Protein AF-A0A349KK27-F1 (afdb_monomer_lite)

pLDDT: mean 71.07, std 12.23, range [37.41, 91.25]

Sequence (249 aa):
DSAGIPGSINGQSTAAGISMSLSAIIKRHKRTLVNFQQGFLIPFVKMAAHRYMQFDTENYPVADYTFEVTSTLGIIAREYEVTQLVQLLQTMSQESPIYPVMIKSIIENMSLSNRDELNALIDATMKPDPQQQQAAQAQADAAMGFQASQTAALEGQADESQARARKIATETRAIPVELENDRIKSIASITRAEGELDKDTKAKLKIAEVMIKEKKVGIDEARVIDEARVDEAMVFDYNPATGALVRGR

Secondary structure (DSSP, 8-state):
------S--SS---HHHHHHHHHHHHHHHHHHHHHHIIIIIHHHHHHHHHHHHHH-TTTS-SS--------THHHHHHHHHHHHHHHHHHHS-TT-TTHHHHHHHHHHHS--TTHHHHHHHHHHHTSPPHHHHHHHHHHHHHHHHHHHHHHHHHHHHHHHHHHHHHHHHHHHHHHHHHHHHHHHHHHHHHHHHSS---HHHHHHHHHHHHHHHHHHHHHHHHHHHHHHHHHHHS-EEEETTTTEEEE--

Foldseek 3Di:
DPPPDDDPPPDDDPPVNVVVVVVVVLVVVVVVVVCCCVVPVVVPVVVVVVVVLVVCCVVRPPDDDDDDDDDPVLVVSLVVQLVVLVVVLVVDDPPDLCNLVSVLVSLVSDPDPCSVVSVVVSVVVNDDDVVNVVVVVVVVVVVVVVVVVVVVVVVVVVVVVVVVVVVVVLVVVCVVLVVVVVVLVVVVVVVVVPDDDDPVVVVVSVVVVVVSVVVVVVSVVVVVVVVVVVVQVPQWDQDPVPRDTDGHD

Radius of gyration: 46.89 Å; chains: 1; bounding box: 104×42×135 Å

Structure (mmCIF, N/CA/C/O backbone):
data_AF-A0A349KK27-F1
#
_entry.id   AF-A0A349KK27-F1
#
loop_
_atom_site.group_PDB
_atom_site.id
_atom_site.type_symbol
_atom_site.label_atom_id
_atom_site.label_alt_id
_atom_site.label_comp_id
_atom_site.label_asym_id
_atom_site.label_entity_id
_atom_site.label_seq_id
_atom_site.pdbx_PDB_ins_code
_atom_site.Cartn_x
_atom_site.Cartn_y
_atom_site.Cartn_z
_atom_site.occupancy
_atom_site.B_iso_or_equiv
_atom_site.auth_seq_id
_atom_site.auth_comp_id
_atom_site.auth_asym_id
_atom_site.auth_atom_id
_atom_site.pdbx_PDB_model_num
ATOM 1 N N . ASP A 1 1 ? 13.517 19.498 -9.240 1.00 44.41 1 ASP A N 1
ATOM 2 C CA . ASP A 1 1 ? 14.342 19.208 -8.064 1.00 44.41 1 ASP A CA 1
ATOM 3 C C . ASP A 1 1 ? 14.215 20.384 -7.101 1.00 44.41 1 ASP A C 1
ATOM 5 O O . ASP A 1 1 ? 14.171 21.507 -7.584 1.00 44.41 1 ASP A O 1
ATOM 9 N N . SER A 1 2 ? 14.035 20.148 -5.803 1.00 37.41 2 SER A N 1
ATOM 10 C CA . SER A 1 2 ? 13.645 21.142 -4.775 1.00 37.41 2 SER A CA 1
ATOM 11 C C . SER A 1 2 ? 12.157 21.549 -4.703 1.00 37.41 2 SER A C 1
ATOM 13 O O . SER A 1 2 ? 11.782 22.717 -4.674 1.00 37.41 2 SER A O 1
ATOM 15 N N . ALA A 1 3 ? 11.281 20.550 -4.616 1.00 40.09 3 ALA A N 1
ATOM 16 C CA . ALA A 1 3 ? 10.039 20.683 -3.852 1.00 40.09 3 ALA A CA 1
ATOM 17 C C . ALA A 1 3 ? 10.002 19.505 -2.877 1.00 40.09 3 ALA A C 1
ATOM 19 O O . ALA A 1 3 ? 9.332 18.500 -3.111 1.00 40.09 3 ALA A O 1
ATOM 20 N N . GLY A 1 4 ? 10.856 19.602 -1.854 1.00 41.94 4 GLY A N 1
ATOM 21 C CA . GLY A 1 4 ? 10.858 18.689 -0.722 1.00 41.94 4 GLY A CA 1
ATOM 22 C C . GLY A 1 4 ? 9.468 18.658 -0.103 1.00 41.94 4 GLY A C 1
ATOM 23 O O . GLY A 1 4 ? 8.811 19.689 0.024 1.00 41.94 4 GLY A O 1
ATOM 24 N N . ILE A 1 5 ? 9.024 17.446 0.203 1.00 50.62 5 ILE A N 1
ATOM 25 C CA . ILE A 1 5 ? 7.750 17.107 0.829 1.00 50.62 5 ILE A CA 1
ATOM 26 C C . ILE A 1 5 ? 7.455 18.128 1.945 1.00 50.62 5 ILE A C 1
ATOM 28 O O . ILE A 1 5 ? 8.193 18.148 2.933 1.00 50.62 5 ILE A O 1
ATOM 32 N N . PRO A 1 6 ? 6.438 19.005 1.813 1.00 41.88 6 PRO A N 1
ATOM 33 C CA . PRO A 1 6 ? 6.079 19.895 2.905 1.00 41.88 6 PRO A CA 1
ATOM 34 C C . PRO A 1 6 ? 5.625 19.014 4.071 1.00 41.88 6 PRO A C 1
ATOM 36 O O . PRO A 1 6 ? 4.781 18.137 3.900 1.00 41.88 6 PRO A O 1
ATOM 39 N N . GLY A 1 7 ? 6.269 19.194 5.225 1.00 45.06 7 GLY A N 1
ATOM 40 C CA . GLY A 1 7 ? 6.167 18.333 6.398 1.00 45.06 7 GLY A CA 1
ATOM 41 C C . GLY A 1 7 ? 4.739 18.007 6.837 1.00 45.06 7 GLY A C 1
ATOM 42 O O . GLY A 1 7 ? 4.162 18.717 7.652 1.00 45.06 7 GLY A O 1
ATOM 43 N N . SER A 1 8 ? 4.218 16.870 6.374 1.00 39.38 8 SER A N 1
ATOM 44 C CA . SER A 1 8 ? 3.005 16.240 6.914 1.00 39.38 8 SER A CA 1
ATOM 45 C C . SER A 1 8 ? 3.256 14.798 7.373 1.00 39.38 8 SER A C 1
ATOM 47 O O . SER A 1 8 ? 2.338 13.984 7.445 1.00 39.38 8 SER A O 1
ATOM 49 N N . ILE A 1 9 ? 4.501 14.472 7.733 1.00 46.84 9 ILE A N 1
ATOM 50 C CA . ILE A 1 9 ? 4.867 13.193 8.367 1.00 46.84 9 ILE A CA 1
ATOM 51 C C . ILE A 1 9 ? 4.478 13.177 9.860 1.00 46.84 9 ILE A C 1
ATOM 53 O O . ILE A 1 9 ? 5.086 12.478 10.663 1.00 46.84 9 ILE A O 1
ATOM 57 N N . ASN A 1 10 ? 3.492 13.984 10.260 1.00 41.56 10 ASN A N 1
ATOM 58 C CA . ASN A 1 10 ? 3.031 14.073 11.636 1.00 41.56 10 ASN A CA 1
ATOM 59 C C . ASN A 1 10 ? 1.531 13.759 11.683 1.00 41.56 10 ASN A C 1
ATOM 61 O O . ASN A 1 10 ? 0.700 14.610 11.382 1.00 41.56 10 ASN A O 1
ATOM 65 N N . GLY A 1 11 ? 1.227 12.505 12.028 1.00 42.12 11 GLY A N 1
ATOM 66 C CA . GLY A 1 11 ? -0.103 12.039 12.421 1.00 42.12 11 GLY A CA 1
ATOM 67 C C . GLY A 1 11 ? -1.045 11.650 11.275 1.00 42.12 11 GLY A C 1
ATOM 68 O O . GLY A 1 11 ? -1.556 12.495 10.558 1.00 42.12 11 GLY A O 1
ATOM 69 N N . GLN A 1 12 ? -1.368 10.356 11.182 1.00 44.22 12 GLN A N 1
ATOM 70 C CA . GLN A 1 12 ? -2.558 9.815 10.494 1.00 44.22 12 GLN A CA 1
ATOM 71 C C . GLN A 1 12 ? -2.607 9.776 8.952 1.00 44.22 12 GLN A C 1
ATOM 73 O O . GLN A 1 12 ? -3.698 9.707 8.387 1.00 44.22 12 GLN A O 1
ATOM 78 N N . SER A 1 13 ? -1.487 9.709 8.226 1.00 48.34 13 SER A N 1
ATOM 79 C CA . SER A 1 13 ? -1.578 9.330 6.804 1.00 48.34 13 SER A CA 1
ATOM 80 C C . SER A 1 13 ? -1.639 7.804 6.675 1.00 48.34 13 SER A C 1
ATOM 82 O O . SER A 1 13 ? -0.639 7.111 6.848 1.00 48.34 13 SER A O 1
ATOM 84 N N . THR A 1 14 ? -2.838 7.265 6.434 1.00 53.56 14 THR A N 1
ATOM 85 C CA . THR A 1 14 ? -3.082 5.842 6.151 1.00 53.56 14 THR A CA 1
ATOM 86 C C . THR A 1 14 ? -2.117 5.342 5.068 1.00 53.56 14 THR A C 1
ATOM 88 O O . THR A 1 14 ? -1.838 6.071 4.118 1.00 53.56 14 THR A O 1
ATOM 91 N N . ALA A 1 15 ? -1.653 4.090 5.157 1.00 50.62 15 ALA A N 1
ATOM 92 C CA . ALA A 1 15 ? -0.767 3.443 4.173 1.00 50.62 15 ALA A CA 1
ATOM 93 C C . ALA A 1 15 ? -1.160 3.716 2.704 1.00 50.62 15 ALA A C 1
ATOM 95 O O . ALA A 1 15 ? -0.311 3.949 1.842 1.00 50.62 15 ALA A O 1
ATOM 96 N N . ALA A 1 16 ? -2.471 3.747 2.440 1.00 49.53 16 ALA A N 1
ATOM 97 C CA . ALA A 1 16 ? -3.051 4.067 1.142 1.00 49.53 16 ALA A CA 1
ATOM 98 C C . ALA A 1 16 ? -2.728 5.497 0.658 1.00 49.53 16 ALA A C 1
ATOM 100 O O . ALA A 1 16 ? -2.412 5.684 -0.513 1.00 49.53 16 ALA A O 1
ATOM 101 N N . GLY A 1 17 ? -2.736 6.502 1.540 1.00 51.66 17 GLY A N 1
ATOM 102 C CA . GLY A 1 17 ? -2.428 7.898 1.203 1.00 51.66 17 GLY A CA 1
ATOM 103 C C . GLY A 1 17 ? -0.957 8.117 0.836 1.00 51.66 17 GLY A C 1
ATOM 104 O O . GLY A 1 17 ? -0.644 8.830 -0.122 1.00 51.66 17 GLY A O 1
ATOM 105 N N . ILE A 1 18 ? -0.047 7.429 1.529 1.00 55.97 18 ILE A N 1
ATOM 106 C CA . ILE A 1 18 ? 1.387 7.454 1.211 1.00 55.97 18 ILE A CA 1
ATOM 107 C C . ILE A 1 18 ? 1.640 6.756 -0.135 1.00 55.97 18 ILE A C 1
ATOM 109 O O . ILE A 1 18 ? 2.273 7.333 -1.015 1.00 55.97 18 ILE A O 1
ATOM 113 N N . SER A 1 19 ? 1.064 5.572 -0.359 1.00 52.66 19 SER A N 1
ATOM 114 C CA . SER A 1 19 ? 1.198 4.842 -1.631 1.00 52.66 19 SER A CA 1
ATOM 115 C C . SER A 1 19 ? 0.624 5.615 -2.835 1.00 52.66 19 SER A C 1
ATOM 117 O O . SER A 1 19 ? 1.246 5.696 -3.903 1.00 52.66 19 SER A O 1
ATOM 119 N N . MET A 1 20 ? -0.533 6.266 -2.665 1.00 61.25 20 MET A N 1
ATOM 120 C CA . MET A 1 20 ? -1.153 7.083 -3.714 1.00 61.25 20 MET A CA 1
ATOM 121 C C . MET A 1 20 ? -0.336 8.339 -4.041 1.00 61.25 20 MET A C 1
ATOM 123 O O . MET A 1 20 ? -0.167 8.669 -5.219 1.00 61.25 20 MET A O 1
ATOM 127 N N . SER A 1 21 ? 0.199 9.029 -3.027 1.00 58.00 21 SER A N 1
ATOM 128 C CA . SER A 1 21 ? 1.042 10.213 -3.242 1.00 58.00 21 SER A CA 1
ATOM 129 C C . SER A 1 21 ? 2.368 9.859 -3.926 1.00 58.00 21 SER A C 1
ATOM 131 O O . SER A 1 21 ? 2.761 10.536 -4.881 1.00 58.00 21 SER A O 1
ATOM 133 N N . LEU A 1 22 ? 2.996 8.740 -3.550 1.00 59.84 22 LEU A N 1
ATOM 134 C CA . LEU A 1 22 ? 4.203 8.231 -4.204 1.00 59.84 22 LEU A CA 1
ATOM 135 C C . LEU A 1 22 ? 3.940 7.906 -5.684 1.00 59.84 22 LEU A C 1
ATOM 137 O O . LEU A 1 22 ? 4.686 8.329 -6.567 1.00 59.84 22 LEU A O 1
ATOM 141 N N . SER A 1 23 ? 2.813 7.249 -5.975 1.00 58.69 23 SER A N 1
ATOM 142 C CA . SER A 1 23 ? 2.394 6.906 -7.340 1.00 58.69 23 SER A CA 1
ATOM 143 C C . SER A 1 23 ? 2.207 8.139 -8.232 1.00 58.69 23 SER A C 1
ATOM 145 O O . SER A 1 23 ? 2.515 8.109 -9.426 1.00 58.69 23 SER A O 1
ATOM 147 N N . ALA A 1 24 ? 1.703 9.245 -7.679 1.00 68.31 24 ALA A N 1
ATOM 148 C CA . ALA A 1 24 ? 1.553 10.501 -8.411 1.00 68.31 24 ALA A CA 1
ATOM 149 C C . ALA A 1 24 ? 2.913 11.155 -8.722 1.00 68.31 24 ALA A C 1
ATOM 151 O O . ALA A 1 24 ? 3.130 11.637 -9.839 1.00 68.31 24 ALA A O 1
ATOM 152 N N . ILE A 1 25 ? 3.847 11.121 -7.767 1.00 69.00 25 ILE A N 1
ATOM 153 C CA . ILE A 1 25 ? 5.213 11.640 -7.936 1.00 69.00 25 ILE A CA 1
ATOM 154 C C . ILE A 1 25 ? 5.974 10.838 -8.997 1.00 69.00 25 ILE A C 1
ATOM 156 O O . ILE A 1 25 ? 6.617 11.439 -9.865 1.00 69.00 25 ILE A O 1
ATOM 160 N N . ILE A 1 26 ? 5.847 9.509 -8.977 1.00 66.88 26 ILE A N 1
ATOM 161 C CA . ILE A 1 26 ? 6.460 8.599 -9.954 1.00 66.88 26 ILE A CA 1
ATOM 162 C C . ILE A 1 26 ? 5.940 8.897 -11.365 1.00 66.88 26 ILE A C 1
ATOM 164 O O . ILE A 1 26 ? 6.726 9.119 -12.288 1.00 66.88 26 ILE A O 1
ATOM 168 N N . LYS A 1 27 ? 4.616 9.019 -11.544 1.00 75.56 27 LYS A N 1
ATOM 169 C CA . LYS A 1 27 ? 4.022 9.369 -12.850 1.00 75.56 27 LYS A CA 1
ATOM 170 C C . LYS A 1 27 ? 4.536 10.707 -13.378 1.00 75.56 27 LYS A C 1
ATOM 172 O O . LYS A 1 27 ? 4.804 10.833 -14.574 1.00 75.56 27 LYS A O 1
ATOM 177 N N . ARG A 1 28 ? 4.685 11.705 -12.501 1.00 77.44 28 ARG A N 1
ATOM 178 C CA . ARG A 1 28 ? 5.233 13.017 -12.869 1.00 77.44 28 ARG A CA 1
ATOM 179 C C . ARG A 1 28 ? 6.691 12.906 -13.308 1.00 77.44 28 ARG A C 1
ATOM 181 O O . ARG A 1 28 ? 7.032 13.463 -14.347 1.00 77.44 28 ARG A O 1
ATOM 188 N N . HIS A 1 29 ? 7.524 12.177 -12.567 1.00 73.88 29 HIS A N 1
ATOM 189 C CA . HIS A 1 29 ? 8.928 11.968 -12.929 1.00 73.88 29 HIS A CA 1
ATOM 190 C C . HIS A 1 29 ? 9.057 11.247 -14.267 1.00 73.88 29 HIS A C 1
ATOM 192 O O . HIS A 1 29 ? 9.743 11.750 -15.154 1.00 73.88 29 HIS A O 1
ATOM 198 N N . LYS A 1 30 ? 8.312 10.155 -14.464 1.00 74.44 30 LYS A N 1
ATOM 199 C CA . LYS A 1 30 ? 8.284 9.413 -15.729 1.00 74.44 30 LYS A CA 1
ATOM 200 C C . LYS A 1 30 ? 7.889 10.303 -16.907 1.00 74.44 30 LYS A C 1
ATOM 202 O O . LYS A 1 30 ? 8.540 10.268 -17.945 1.00 74.44 30 LYS A O 1
ATOM 207 N N . ARG A 1 31 ? 6.866 11.150 -16.743 1.00 81.56 31 ARG A N 1
ATOM 208 C CA . ARG A 1 31 ? 6.435 12.089 -17.790 1.00 81.56 31 ARG A CA 1
ATOM 209 C C . ARG A 1 31 ? 7.508 13.127 -18.116 1.00 81.56 31 ARG A C 1
ATOM 211 O O . ARG A 1 31 ? 7.782 13.353 -19.288 1.00 81.56 31 ARG A O 1
ATOM 218 N N . THR A 1 32 ? 8.128 13.735 -17.106 1.00 84.00 32 THR A N 1
ATOM 219 C CA . THR A 1 32 ? 9.216 14.703 -17.318 1.00 84.00 32 THR A CA 1
ATOM 220 C C . THR A 1 32 ? 10.396 14.058 -18.043 1.00 84.00 32 THR A C 1
ATOM 222 O O . THR A 1 32 ? 10.947 14.656 -18.963 1.00 84.00 32 THR A O 1
ATOM 225 N N . LEU A 1 33 ? 10.744 12.823 -17.678 1.00 79.12 33 LEU A N 1
ATOM 226 C CA . LEU A 1 33 ? 11.847 12.093 -18.293 1.00 79.12 33 LEU A CA 1
ATOM 227 C C . LEU A 1 33 ? 11.574 11.742 -19.758 1.00 79.12 33 LEU A C 1
ATOM 229 O O . LEU A 1 33 ? 12.425 11.977 -20.611 1.00 79.12 33 LEU A O 1
ATOM 233 N N . VAL A 1 34 ? 10.370 11.252 -20.067 1.00 83.00 34 VAL A N 1
ATOM 234 C CA . VAL A 1 34 ? 9.952 10.982 -21.452 1.00 83.00 34 VAL A CA 1
ATOM 235 C C . VAL A 1 34 ? 9.958 12.266 -22.279 1.00 83.00 34 VAL A C 1
ATOM 237 O O . VAL A 1 34 ? 10.475 12.268 -23.394 1.00 83.00 34 VAL A O 1
ATOM 240 N N . ASN A 1 35 ? 9.459 13.373 -21.722 1.00 84.50 35 ASN A N 1
ATOM 241 C CA . ASN A 1 35 ? 9.464 14.667 -22.403 1.00 84.50 35 ASN A CA 1
ATOM 242 C C . ASN A 1 35 ? 10.889 15.158 -22.685 1.00 84.50 35 ASN A C 1
ATOM 244 O O . ASN A 1 35 ? 11.159 15.664 -23.770 1.00 84.50 35 ASN A O 1
ATOM 248 N N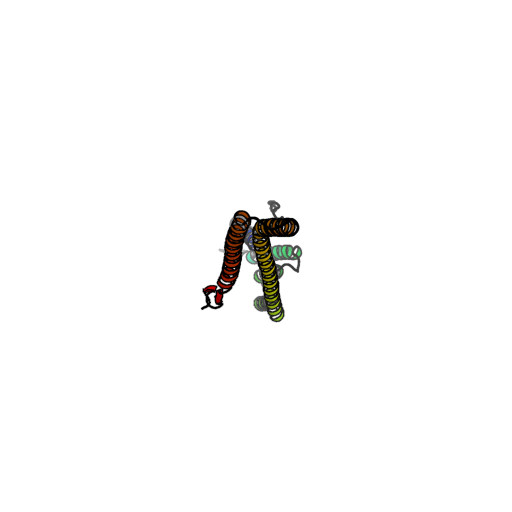 . PHE A 1 36 ? 11.815 14.981 -21.743 1.00 85.00 36 PHE A N 1
ATOM 249 C CA . PHE A 1 36 ? 13.224 15.311 -21.949 1.00 85.00 36 PHE A CA 1
ATOM 250 C C . PHE A 1 36 ? 13.873 14.402 -23.002 1.00 85.00 36 PHE A C 1
ATOM 252 O O . PHE A 1 36 ? 14.600 14.870 -23.876 1.00 85.00 36 PHE A O 1
ATOM 259 N N . GLN A 1 37 ? 13.571 13.106 -22.981 1.00 82.25 37 GLN A N 1
ATOM 260 C CA . GLN A 1 37 ? 14.103 12.156 -23.950 1.00 82.25 37 GLN A CA 1
ATOM 261 C C . GLN A 1 37 ? 13.617 12.460 -25.375 1.00 82.25 37 GLN A C 1
ATOM 263 O O . GLN A 1 37 ? 14.429 12.530 -26.295 1.00 82.25 37 GLN A O 1
ATOM 268 N N . GLN A 1 38 ? 12.309 12.654 -25.560 1.00 84.38 38 GLN A N 1
ATOM 269 C CA . GLN A 1 38 ? 11.713 12.933 -26.869 1.00 84.38 38 GLN A CA 1
ATOM 270 C C . GLN A 1 38 ? 12.035 14.347 -27.361 1.00 84.38 38 GLN A C 1
ATOM 272 O O . GLN A 1 38 ? 12.309 14.532 -28.543 1.00 84.38 38 GLN A O 1
ATOM 277 N N . GLY A 1 39 ? 12.014 15.335 -26.465 1.00 87.50 39 GLY A N 1
ATOM 278 C CA . GLY A 1 39 ? 12.186 16.743 -26.817 1.00 87.50 39 GLY A CA 1
ATOM 279 C C . GLY A 1 39 ? 13.638 17.198 -26.930 1.00 87.50 39 GLY A C 1
ATOM 280 O O . GLY A 1 39 ? 13.918 18.127 -27.681 1.00 87.50 39 GLY A O 1
ATOM 281 N N . PHE A 1 40 ? 14.565 16.561 -26.212 1.00 88.12 40 PHE A N 1
ATOM 282 C CA . PHE A 1 40 ? 15.964 16.990 -26.165 1.00 88.12 40 PHE A CA 1
ATOM 283 C C . PHE A 1 40 ? 16.933 15.871 -26.543 1.00 88.12 40 PHE A C 1
ATOM 285 O O . PHE A 1 40 ? 17.688 16.015 -27.502 1.00 88.12 40 PHE A O 1
ATOM 292 N N . LEU A 1 41 ? 16.901 14.741 -25.832 1.00 86.44 41 LEU A N 1
ATOM 293 C CA . LEU A 1 41 ? 17.977 13.749 -25.906 1.00 86.44 41 LEU A CA 1
ATOM 294 C C . LEU A 1 41 ? 18.039 13.026 -27.265 1.00 86.44 41 LEU A C 1
ATOM 296 O O . LEU A 1 41 ? 19.107 12.938 -27.865 1.00 86.44 41 LEU A O 1
ATOM 300 N N . ILE A 1 42 ? 16.901 12.550 -27.786 1.00 87.94 42 ILE A N 1
ATOM 301 C CA . ILE A 1 42 ? 16.831 11.887 -29.101 1.00 87.94 42 ILE A CA 1
ATOM 302 C C . ILE A 1 42 ? 17.211 12.853 -30.239 1.00 87.94 42 ILE A C 1
ATOM 304 O O . ILE A 1 42 ? 18.075 12.489 -31.042 1.00 87.94 42 ILE A O 1
ATOM 308 N N . PRO A 1 43 ? 16.628 14.069 -30.335 1.00 90.06 43 PRO A N 1
ATOM 309 C CA . PRO A 1 43 ? 17.035 15.047 -31.342 1.00 90.06 43 PRO A CA 1
ATOM 310 C C . PRO A 1 43 ? 18.524 15.395 -31.270 1.00 90.06 43 PRO A C 1
ATOM 312 O O . PRO A 1 43 ? 19.187 15.432 -32.304 1.00 90.06 43 PRO A O 1
ATOM 315 N N . PHE A 1 44 ? 19.062 15.594 -30.062 1.00 91.19 44 PHE A N 1
ATOM 316 C CA . PHE A 1 44 ? 20.470 15.921 -29.849 1.00 91.19 44 PHE A CA 1
ATOM 317 C C . PHE A 1 44 ? 21.402 14.828 -30.384 1.00 91.19 44 PHE A C 1
ATOM 319 O O . PHE A 1 44 ? 22.291 15.117 -31.184 1.00 91.19 44 PHE A O 1
ATOM 326 N N . VAL A 1 45 ? 21.166 13.566 -30.006 1.00 89.44 45 VAL A N 1
ATOM 327 C CA . VAL A 1 45 ? 21.999 12.439 -30.453 1.00 89.44 45 VAL A CA 1
ATOM 328 C C . VAL A 1 45 ? 21.892 12.244 -31.966 1.00 89.44 45 VAL A C 1
ATOM 330 O O . VAL A 1 45 ? 22.912 12.030 -32.616 1.00 89.44 45 VAL A O 1
ATOM 333 N N . LYS A 1 46 ? 20.695 12.382 -32.556 1.00 89.19 46 LYS A N 1
ATOM 334 C CA . LYS A 1 46 ? 20.526 12.316 -34.019 1.00 89.19 46 LYS A CA 1
ATOM 335 C C . LYS A 1 46 ? 21.345 13.389 -34.733 1.00 89.19 46 LYS A C 1
ATOM 337 O O . LYS A 1 46 ? 22.074 13.075 -35.671 1.00 89.19 46 LYS A O 1
ATOM 342 N N . MET A 1 47 ? 21.263 14.643 -34.286 1.00 90.12 47 MET A N 1
ATOM 343 C CA . MET A 1 47 ? 22.038 15.734 -34.887 1.00 90.12 47 MET A CA 1
ATOM 344 C C . MET A 1 47 ? 23.546 15.516 -34.731 1.00 90.12 47 MET A C 1
ATOM 346 O O . MET A 1 47 ? 24.289 15.716 -35.691 1.00 90.12 47 MET A O 1
ATOM 350 N N . ALA A 1 48 ? 23.998 15.075 -33.555 1.00 91.25 48 ALA A N 1
ATOM 351 C CA . ALA A 1 48 ? 25.404 14.775 -33.304 1.00 91.25 48 ALA A CA 1
ATOM 352 C C . ALA A 1 48 ? 25.914 13.630 -34.193 1.00 91.25 48 ALA A C 1
ATOM 354 O O . ALA A 1 48 ? 26.978 13.759 -34.794 1.00 91.25 48 ALA A O 1
ATOM 355 N N . ALA A 1 49 ? 25.135 12.555 -34.344 1.00 88.44 49 ALA A N 1
ATOM 356 C CA . ALA A 1 49 ? 25.477 11.420 -35.197 1.00 88.44 49 ALA A CA 1
ATOM 357 C C . ALA A 1 49 ? 25.587 11.827 -36.674 1.00 88.44 49 ALA A C 1
ATOM 359 O O . ALA A 1 49 ? 26.588 11.522 -37.318 1.00 88.44 49 ALA A O 1
ATOM 360 N N . HIS A 1 50 ? 24.622 12.596 -37.194 1.00 87.31 50 HIS A N 1
ATOM 361 C CA . HIS A 1 50 ? 24.696 13.112 -38.564 1.00 87.31 50 HIS A CA 1
ATOM 362 C C . HIS A 1 50 ? 25.921 14.005 -38.785 1.00 87.31 50 HIS A C 1
ATOM 364 O O . HIS A 1 50 ? 26.542 13.935 -39.841 1.00 87.31 50 HIS A O 1
ATOM 370 N N . ARG A 1 51 ? 26.295 14.833 -37.801 1.00 89.12 51 ARG A N 1
ATOM 371 C CA . ARG A 1 51 ? 27.519 15.640 -37.887 1.00 89.12 51 ARG A CA 1
ATOM 372 C C . ARG A 1 51 ? 28.776 14.785 -37.83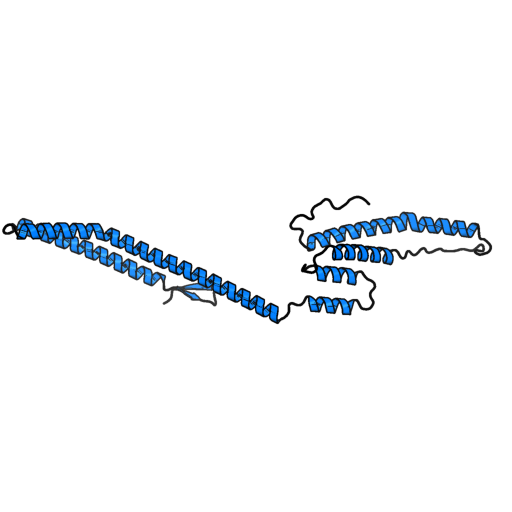1 1.00 89.12 51 ARG A C 1
ATOM 374 O O . ARG A 1 51 ? 29.680 15.031 -38.613 1.00 89.12 51 ARG A O 1
ATOM 381 N N . TYR A 1 52 ? 28.826 13.778 -36.968 1.00 89.81 52 TYR A N 1
ATOM 382 C CA . TYR A 1 52 ? 29.969 12.873 -36.877 1.00 89.81 52 TYR A CA 1
ATOM 383 C C . TYR A 1 52 ? 30.225 12.144 -38.204 1.00 89.81 52 TYR A C 1
ATOM 385 O O . TYR A 1 52 ? 31.335 12.190 -38.723 1.00 89.81 52 TYR A O 1
ATOM 393 N N . MET A 1 53 ? 29.174 11.594 -38.820 1.00 86.19 53 MET A N 1
ATOM 394 C CA . MET A 1 53 ? 29.259 10.917 -40.123 1.00 86.19 53 MET A CA 1
ATOM 395 C C . MET A 1 53 ? 29.714 11.848 -41.258 1.00 86.19 53 MET A C 1
ATOM 397 O O . MET A 1 53 ? 30.360 11.400 -42.196 1.00 86.19 53 MET A O 1
ATOM 401 N N . GLN A 1 54 ? 29.415 13.151 -41.179 1.00 85.81 54 GLN A N 1
ATOM 402 C CA . GLN A 1 54 ? 29.897 14.129 -42.166 1.00 85.81 54 GLN A CA 1
ATOM 403 C C . GLN A 1 54 ? 31.413 14.355 -42.102 1.00 85.81 54 GLN A C 1
ATOM 405 O O . GLN A 1 54 ? 31.998 14.741 -43.110 1.00 85.81 54 GLN A O 1
ATOM 410 N N . PHE A 1 55 ? 32.036 14.160 -40.937 1.00 87.94 55 PHE A N 1
ATOM 411 C CA . PHE A 1 55 ? 33.471 14.388 -40.738 1.00 87.94 55 PHE A CA 1
ATOM 412 C C . PHE A 1 55 ? 34.305 13.099 -40.767 1.00 87.94 55 PHE A C 1
ATOM 414 O O . PHE A 1 55 ? 35.523 13.185 -40.891 1.00 87.94 55 PHE A O 1
ATOM 421 N N . ASP A 1 56 ? 33.668 11.928 -40.691 1.00 87.62 56 ASP A N 1
ATOM 422 C CA . ASP A 1 56 ? 34.308 10.610 -40.758 1.00 87.62 56 ASP A CA 1
ATOM 423 C C . ASP A 1 56 ? 33.838 9.827 -41.992 1.00 87.62 56 ASP A C 1
ATOM 425 O O . ASP A 1 56 ? 33.097 8.845 -41.924 1.00 87.62 56 ASP A O 1
ATOM 429 N N . THR A 1 57 ? 34.260 10.307 -43.159 1.00 82.31 57 THR A N 1
ATOM 430 C CA . THR A 1 57 ? 33.873 9.735 -44.453 1.00 82.31 57 THR A CA 1
ATOM 431 C C . THR A 1 57 ? 34.565 8.407 -44.769 1.00 82.31 57 THR A C 1
ATOM 433 O O . THR A 1 57 ? 34.144 7.725 -45.700 1.00 82.31 57 THR A O 1
ATOM 436 N N . GLU A 1 58 ? 35.626 8.041 -44.036 1.00 86.31 58 GLU A N 1
ATOM 437 C CA . GLU A 1 58 ? 36.288 6.736 -44.191 1.00 86.31 58 GLU A CA 1
ATOM 438 C C . GLU A 1 58 ? 35.428 5.615 -43.607 1.00 86.31 58 GLU A C 1
ATOM 440 O O . GLU A 1 58 ? 35.239 4.587 -44.257 1.00 86.31 58 GLU A O 1
ATOM 445 N N . ASN A 1 59 ? 34.862 5.824 -42.413 1.00 86.44 59 ASN A N 1
ATOM 446 C CA . ASN A 1 59 ? 34.011 4.823 -41.768 1.00 86.44 59 ASN A CA 1
ATOM 447 C C . ASN A 1 59 ? 32.541 4.908 -42.210 1.00 86.44 59 ASN A C 1
ATOM 449 O O . ASN A 1 59 ? 31.827 3.907 -42.145 1.00 86.44 59 ASN A O 1
ATOM 453 N N . TYR A 1 60 ? 32.086 6.076 -42.680 1.00 85.69 60 TYR A N 1
ATOM 454 C CA . TYR A 1 60 ? 30.706 6.306 -43.118 1.00 85.69 60 TYR A CA 1
ATOM 455 C C . TYR A 1 60 ? 30.664 6.841 -44.561 1.00 85.69 60 TYR A C 1
ATOM 457 O O . TYR A 1 60 ? 30.552 8.051 -44.776 1.00 85.69 60 TYR A O 1
ATOM 465 N N . PRO A 1 61 ? 30.739 5.961 -45.578 1.00 85.75 61 PRO A N 1
ATOM 466 C CA . PRO A 1 61 ? 30.652 6.364 -46.981 1.00 85.75 61 PRO A CA 1
ATOM 467 C C . PRO A 1 61 ? 29.277 6.959 -47.311 1.00 85.75 61 PRO A C 1
ATOM 469 O O . PRO A 1 61 ? 28.288 6.632 -46.655 1.00 85.75 61 PRO A O 1
ATOM 472 N N . VAL A 1 62 ? 29.205 7.803 -48.348 1.00 82.06 62 VAL A N 1
ATOM 473 C CA . VAL A 1 62 ? 27.981 8.517 -48.764 1.00 82.06 62 VAL A CA 1
ATOM 474 C C . VAL A 1 62 ? 26.879 7.525 -49.156 1.00 82.06 62 VAL A C 1
ATOM 476 O O . VAL A 1 62 ? 26.875 6.984 -50.260 1.00 82.06 62 VAL A O 1
ATOM 479 N N . ALA A 1 63 ? 25.951 7.295 -48.232 1.00 82.62 63 ALA A N 1
ATOM 480 C CA . ALA A 1 63 ? 24.795 6.420 -48.375 1.00 82.62 63 ALA A CA 1
ATOM 481 C C . ALA A 1 63 ? 23.641 6.920 -47.490 1.00 82.62 63 ALA A C 1
ATOM 483 O O . ALA A 1 63 ? 23.841 7.739 -46.587 1.00 82.62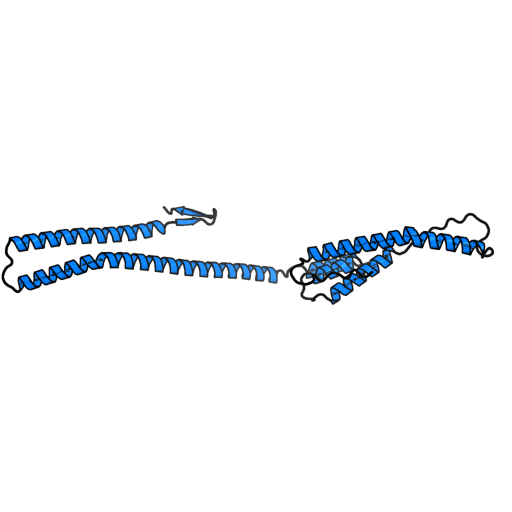 63 ALA A O 1
ATOM 484 N N . ASP A 1 64 ? 22.434 6.413 -47.738 1.00 82.88 64 ASP A N 1
ATOM 485 C CA . ASP A 1 64 ? 21.255 6.737 -46.937 1.00 82.88 64 ASP A CA 1
ATOM 486 C C . ASP A 1 64 ? 21.251 5.927 -45.632 1.00 82.88 64 ASP A C 1
ATOM 488 O O . ASP A 1 64 ? 20.883 4.752 -45.606 1.00 82.88 64 ASP A O 1
ATOM 492 N N . TYR A 1 65 ? 21.649 6.564 -44.527 1.00 80.81 65 TYR A N 1
ATOM 493 C CA . TYR A 1 65 ? 21.582 5.971 -43.189 1.00 80.81 65 TYR A CA 1
ATOM 494 C C . TYR A 1 65 ? 20.336 6.440 -42.433 1.00 80.81 65 TYR A C 1
ATOM 496 O O . TYR A 1 65 ? 20.157 7.630 -42.162 1.00 80.81 65 TYR A O 1
ATOM 504 N N . THR A 1 66 ? 19.505 5.493 -42.000 1.00 79.62 66 THR A N 1
ATOM 505 C CA . THR A 1 66 ? 18.420 5.731 -41.037 1.00 79.62 66 THR A CA 1
ATOM 506 C C . THR A 1 66 ? 18.871 5.382 -39.625 1.00 79.62 66 THR A C 1
ATOM 508 O O . THR A 1 66 ? 19.111 4.220 -39.311 1.00 79.62 66 THR A O 1
ATOM 511 N N . PHE A 1 67 ? 18.965 6.394 -38.761 1.00 73.88 67 PHE A N 1
ATOM 512 C CA . PHE A 1 67 ? 19.408 6.227 -37.379 1.00 73.88 67 PHE A CA 1
ATOM 513 C C . PHE A 1 67 ? 18.227 6.117 -36.407 1.00 73.88 67 PHE A C 1
ATOM 515 O O . PHE A 1 67 ? 17.415 7.045 -36.272 1.00 73.88 67 PHE A O 1
ATOM 522 N N . GLU A 1 68 ? 18.158 4.996 -35.690 1.00 79.50 68 GLU A N 1
ATOM 523 C CA . GLU A 1 68 ? 17.146 4.735 -34.670 1.00 79.50 68 GLU A CA 1
ATOM 524 C C . GLU A 1 68 ? 17.765 4.815 -33.269 1.00 79.50 68 GLU A C 1
ATOM 526 O O . GLU A 1 68 ? 18.608 4.009 -32.881 1.00 79.50 68 GLU A O 1
ATOM 531 N N . VAL A 1 69 ? 17.355 5.825 -32.498 1.00 76.25 69 VAL A N 1
ATOM 532 C CA . VAL A 1 69 ? 17.825 6.018 -31.122 1.00 76.25 69 VAL A CA 1
ATOM 533 C C . VAL A 1 69 ? 16.860 5.328 -30.181 1.00 76.25 69 VAL A C 1
ATOM 535 O O . VAL A 1 69 ? 15.757 5.824 -29.948 1.00 76.25 69 VAL A O 1
ATOM 538 N N . THR A 1 70 ? 17.303 4.225 -29.590 1.00 70.25 70 THR A N 1
ATOM 539 C CA . THR A 1 70 ? 16.581 3.577 -28.496 1.00 70.25 70 THR A CA 1
ATOM 540 C C . THR A 1 70 ? 17.233 3.959 -27.177 1.00 70.25 70 THR A C 1
ATOM 542 O O . THR A 1 70 ? 18.442 3.827 -27.011 1.00 70.25 70 THR A O 1
ATOM 545 N N . SER A 1 71 ? 16.439 4.444 -26.223 1.00 67.06 71 SER A N 1
ATOM 546 C CA . SER A 1 71 ? 16.927 4.687 -24.867 1.00 67.06 71 SER A CA 1
ATOM 547 C C . SER A 1 71 ? 16.574 3.518 -23.958 1.00 67.06 71 SER A C 1
ATOM 549 O O . SER A 1 71 ? 15.418 3.100 -23.898 1.00 67.06 71 SER A O 1
ATOM 551 N N . THR A 1 72 ? 17.545 3.063 -23.169 1.00 63.28 72 THR A N 1
ATOM 552 C CA . THR A 1 72 ? 17.363 2.115 -22.058 1.00 63.28 72 THR A CA 1
ATOM 553 C C . THR A 1 72 ? 16.721 2.765 -20.827 1.00 63.28 72 THR A C 1
ATOM 555 O O . THR A 1 72 ? 16.727 2.194 -19.741 1.00 63.28 72 THR A O 1
ATOM 558 N N . LEU A 1 73 ? 16.119 3.950 -20.972 1.00 58.09 73 LEU A N 1
ATOM 559 C CA . LEU A 1 73 ? 15.496 4.720 -19.896 1.00 58.09 73 LEU A CA 1
ATOM 560 C C . LEU A 1 73 ? 14.412 3.962 -19.122 1.00 58.09 73 LEU A C 1
ATOM 562 O O . LEU A 1 73 ? 14.213 4.231 -17.942 1.00 58.09 73 LEU A O 1
ATOM 566 N N . GLY A 1 74 ? 13.762 2.974 -19.740 1.00 57.84 74 GLY A N 1
ATOM 567 C CA . GLY A 1 74 ? 12.861 2.064 -19.030 1.00 57.84 74 GLY A CA 1
ATOM 568 C C . GLY A 1 74 ? 13.551 1.234 -17.939 1.00 57.84 74 GLY A C 1
ATOM 569 O O . GLY A 1 74 ? 12.904 0.879 -16.962 1.00 57.84 74 GLY A O 1
ATOM 570 N N . ILE A 1 75 ? 14.852 0.963 -18.079 1.00 58.66 75 ILE A N 1
ATOM 571 C CA . ILE A 1 75 ? 15.680 0.229 -17.112 1.00 58.66 75 ILE A CA 1
ATOM 572 C C . ILE A 1 75 ? 16.200 1.186 -16.031 1.00 58.66 75 ILE A C 1
ATOM 574 O O . ILE A 1 75 ? 16.026 0.914 -14.850 1.00 58.66 75 ILE A O 1
ATOM 578 N N . ILE A 1 76 ? 16.725 2.358 -16.406 1.00 61.69 76 ILE A N 1
ATOM 579 C CA . ILE A 1 76 ? 17.254 3.335 -15.431 1.00 61.69 76 ILE A CA 1
ATOM 580 C C . ILE A 1 76 ? 16.138 3.938 -14.562 1.00 61.69 76 ILE A C 1
ATOM 582 O O . ILE A 1 76 ? 16.309 4.110 -13.358 1.00 61.69 76 ILE A O 1
ATOM 586 N N . ALA A 1 77 ? 14.966 4.233 -15.137 1.00 59.75 77 ALA A N 1
ATOM 587 C CA . ALA A 1 77 ? 13.819 4.705 -14.357 1.00 59.75 77 ALA A CA 1
ATOM 588 C C . ALA A 1 77 ? 13.351 3.646 -13.348 1.00 59.75 77 ALA A C 1
ATOM 590 O O . ALA A 1 77 ? 12.990 3.982 -12.224 1.00 59.75 77 ALA A O 1
ATOM 591 N N . ARG A 1 78 ? 13.424 2.370 -13.735 1.00 66.12 78 ARG A N 1
ATOM 592 C CA . ARG A 1 78 ? 13.099 1.227 -12.883 1.00 66.12 78 ARG A CA 1
ATOM 593 C C . ARG A 1 78 ? 14.112 1.054 -11.744 1.00 66.12 78 ARG A C 1
ATOM 595 O O . ARG A 1 78 ? 13.708 0.871 -10.603 1.00 66.12 78 ARG A O 1
ATOM 602 N N . GLU A 1 79 ? 15.410 1.185 -12.016 1.00 69.31 79 GLU A N 1
ATOM 603 C CA . GLU A 1 79 ? 16.468 1.181 -10.988 1.00 69.31 79 GLU A CA 1
ATOM 604 C C . GLU A 1 79 ? 16.341 2.359 -10.014 1.00 69.31 79 GLU A C 1
ATOM 606 O O . GLU A 1 79 ? 16.537 2.202 -8.807 1.00 69.31 79 GLU A O 1
ATOM 611 N N . TYR A 1 80 ? 15.957 3.535 -10.515 1.00 67.25 80 TYR A N 1
ATOM 612 C CA . TYR A 1 80 ? 15.700 4.702 -9.677 1.00 67.25 80 TYR A CA 1
ATOM 613 C C . TYR A 1 80 ? 14.465 4.502 -8.785 1.00 67.25 80 TYR A C 1
ATOM 615 O O . TYR A 1 80 ? 14.518 4.791 -7.592 1.00 67.25 80 TYR A O 1
ATOM 623 N N . GLU A 1 81 ? 13.375 3.943 -9.322 1.00 66.38 81 GLU A N 1
ATOM 624 C CA . GLU A 1 81 ? 12.184 3.567 -8.544 1.00 66.38 81 GLU A CA 1
ATOM 625 C C . GLU A 1 81 ? 12.530 2.560 -7.437 1.00 66.38 81 GLU A C 1
ATOM 627 O O . GLU A 1 81 ? 12.157 2.764 -6.282 1.00 66.38 81 GLU A O 1
ATOM 632 N N . VAL A 1 82 ? 13.316 1.527 -7.756 1.00 77.19 82 VAL A N 1
ATOM 633 C CA . VAL A 1 82 ? 13.814 0.552 -6.774 1.00 77.19 82 VAL A CA 1
ATOM 634 C C . VAL A 1 82 ? 14.666 1.238 -5.703 1.00 77.19 82 VAL A C 1
ATOM 636 O O . VAL A 1 82 ? 14.442 1.013 -4.516 1.00 77.19 82 VAL A O 1
ATOM 639 N N . THR A 1 83 ? 15.579 2.132 -6.088 1.00 76.94 83 THR A N 1
ATOM 640 C CA . THR A 1 83 ? 16.446 2.867 -5.148 1.00 76.94 83 THR A CA 1
ATOM 641 C C . THR A 1 83 ? 15.637 3.723 -4.170 1.00 76.94 83 THR A C 1
ATOM 643 O O . THR A 1 83 ? 15.894 3.699 -2.965 1.00 76.94 83 THR A O 1
ATOM 646 N N . GLN A 1 84 ? 14.618 4.435 -4.659 1.00 69.69 84 GLN A N 1
ATOM 647 C CA . GLN A 1 84 ? 13.725 5.236 -3.816 1.00 69.69 84 GLN A CA 1
ATOM 648 C C . GLN A 1 84 ? 12.910 4.361 -2.853 1.00 69.69 84 GLN A C 1
ATOM 650 O O . GLN A 1 84 ? 12.750 4.713 -1.684 1.00 69.69 84 GLN A O 1
ATOM 655 N N . LEU A 1 85 ? 12.417 3.206 -3.316 1.00 73.06 85 LEU A N 1
ATOM 656 C CA . LEU A 1 85 ? 11.689 2.261 -2.466 1.00 73.06 85 LEU A CA 1
ATOM 657 C C . LEU A 1 85 ? 12.597 1.635 -1.392 1.00 73.06 85 LEU A C 1
ATOM 659 O O . LEU A 1 85 ? 12.153 1.476 -0.256 1.00 73.06 85 LEU A O 1
ATOM 663 N N . VAL A 1 86 ? 13.867 1.342 -1.704 1.00 78.50 86 VAL A N 1
ATOM 664 C CA . VAL A 1 86 ? 14.855 0.848 -0.725 1.00 78.50 86 VAL A CA 1
ATOM 665 C C . VAL A 1 86 ? 15.174 1.901 0.336 1.00 78.50 86 VAL A C 1
ATOM 667 O O . VAL A 1 86 ? 15.227 1.567 1.518 1.00 78.50 86 VAL A O 1
ATOM 670 N N . GLN A 1 87 ? 15.338 3.172 -0.040 1.00 72.75 87 GLN A N 1
ATOM 671 C CA . GLN A 1 87 ? 15.534 4.246 0.944 1.00 72.75 87 GLN A CA 1
ATOM 672 C C . GLN A 1 87 ? 14.330 4.378 1.879 1.00 72.75 87 GLN A C 1
ATOM 674 O O . GLN A 1 87 ? 14.498 4.521 3.089 1.00 72.75 87 GLN A O 1
ATOM 679 N N . LEU A 1 88 ? 13.111 4.268 1.342 1.00 70.44 88 LEU A N 1
ATOM 680 C CA . LEU A 1 88 ? 11.912 4.267 2.172 1.00 70.44 88 LEU A CA 1
ATOM 681 C C . LEU A 1 88 ? 11.918 3.063 3.130 1.00 70.44 88 LEU A C 1
ATOM 683 O O . LEU A 1 88 ? 11.697 3.241 4.324 1.00 70.44 88 LEU A O 1
ATOM 687 N N . LEU A 1 89 ? 12.264 1.867 2.636 1.00 75.06 89 LEU A N 1
ATOM 688 C CA . LEU A 1 89 ? 12.362 0.643 3.439 1.00 75.06 89 LEU A CA 1
ATOM 689 C C . LEU A 1 89 ? 13.358 0.778 4.603 1.00 75.06 89 LEU A C 1
ATOM 691 O O . LEU A 1 89 ? 13.071 0.314 5.702 1.00 75.06 89 LEU A O 1
ATOM 695 N N . GLN A 1 90 ? 14.496 1.446 4.390 1.00 74.44 90 GLN A N 1
ATOM 696 C CA . GLN A 1 90 ? 15.515 1.680 5.425 1.00 74.44 90 GLN A CA 1
ATOM 697 C C . GLN A 1 90 ? 15.048 2.628 6.539 1.00 74.44 90 GLN A C 1
ATOM 699 O O . GLN A 1 90 ? 15.576 2.577 7.647 1.00 74.44 90 GLN A O 1
ATOM 704 N N . THR A 1 91 ? 14.070 3.491 6.257 1.00 74.25 91 THR A N 1
ATOM 705 C CA . THR A 1 91 ? 13.522 4.447 7.237 1.00 74.25 91 THR A CA 1
ATOM 706 C C . THR A 1 91 ? 12.276 3.928 7.956 1.00 74.25 91 THR A C 1
ATOM 708 O O . THR A 1 91 ? 11.827 4.535 8.927 1.00 74.25 91 THR A O 1
ATOM 711 N N . MET A 1 92 ? 11.718 2.800 7.508 1.00 67.81 92 MET A N 1
ATOM 712 C CA . MET A 1 92 ? 10.569 2.156 8.138 1.00 67.81 92 MET A CA 1
ATOM 713 C C . MET A 1 92 ? 10.998 1.184 9.241 1.00 67.81 92 MET A C 1
ATOM 715 O O . MET A 1 92 ? 11.996 0.477 9.119 1.00 67.81 92 MET A O 1
ATOM 719 N N . SER A 1 93 ? 10.198 1.102 10.308 1.00 71.94 93 SER A N 1
ATOM 720 C CA . SER A 1 93 ? 10.361 0.048 11.315 1.00 71.94 93 SER A CA 1
ATOM 721 C C . SER A 1 93 ? 10.032 -1.320 10.711 1.00 71.94 93 SER A C 1
ATOM 723 O O . SER A 1 93 ? 9.002 -1.467 10.045 1.00 71.94 93 SER A O 1
ATOM 725 N N . GLN A 1 94 ? 10.875 -2.319 10.989 1.00 72.69 94 GLN A N 1
ATOM 726 C CA . GLN A 1 94 ? 10.672 -3.707 10.553 1.00 72.69 94 GLN A CA 1
ATOM 727 C C . GLN A 1 94 ? 9.414 -4.344 11.163 1.00 72.69 94 GLN A C 1
ATOM 729 O O . GLN A 1 94 ? 8.864 -5.281 10.596 1.00 72.69 94 GLN A O 1
ATOM 734 N N . GLU A 1 95 ? 8.922 -3.807 12.282 1.00 71.38 95 GLU A N 1
ATOM 735 C CA . GLU A 1 95 ? 7.681 -4.253 12.929 1.00 71.38 95 GLU A CA 1
ATOM 736 C C . GLU A 1 95 ? 6.422 -3.654 12.284 1.00 71.38 95 GLU A C 1
ATOM 738 O O . GLU A 1 95 ? 5.299 -3.975 12.670 1.00 71.38 95 GLU A O 1
ATOM 743 N N . SER A 1 96 ? 6.578 -2.753 11.306 1.00 72.81 96 SER A N 1
ATOM 744 C CA . SER A 1 96 ? 5.430 -2.154 10.637 1.00 72.81 96 SER A CA 1
ATOM 745 C C . SER A 1 96 ? 4.684 -3.208 9.809 1.00 72.81 96 SER A C 1
ATOM 747 O O . SER A 1 96 ? 5.298 -3.853 8.959 1.00 72.81 96 SER A O 1
ATOM 749 N N . PRO A 1 97 ? 3.348 -3.316 9.920 1.00 73.25 97 PRO A N 1
ATOM 750 C CA . PRO A 1 97 ? 2.556 -4.221 9.080 1.00 73.25 97 PRO A CA 1
ATOM 751 C C . PRO A 1 97 ? 2.636 -3.889 7.575 1.00 73.25 97 PRO A C 1
ATOM 753 O O . PRO A 1 97 ? 2.258 -4.702 6.736 1.00 73.25 97 PRO A O 1
ATOM 756 N N . ILE A 1 98 ? 3.147 -2.705 7.212 1.00 75.12 98 ILE A N 1
ATOM 757 C CA . ILE A 1 98 ? 3.396 -2.280 5.822 1.00 75.12 98 ILE A CA 1
ATOM 758 C C . ILE A 1 98 ? 4.749 -2.787 5.299 1.00 75.12 98 ILE A C 1
ATOM 760 O O . ILE A 1 98 ? 4.958 -2.841 4.088 1.00 75.12 98 ILE A O 1
ATOM 764 N N . TYR A 1 99 ? 5.670 -3.175 6.182 1.00 74.50 99 TYR A N 1
ATOM 765 C CA . TYR A 1 99 ? 7.034 -3.560 5.822 1.00 74.50 99 TYR A CA 1
ATOM 766 C C . TYR A 1 99 ? 7.087 -4.666 4.745 1.00 74.50 99 TYR A C 1
ATOM 768 O O . TYR A 1 99 ? 7.759 -4.462 3.730 1.00 74.50 99 TYR A O 1
ATOM 776 N N . PRO A 1 100 ? 6.304 -5.764 4.831 1.00 79.44 100 PRO A N 1
ATOM 777 C CA . PRO A 1 100 ? 6.315 -6.795 3.789 1.00 79.44 100 PRO A CA 1
ATOM 778 C C . PRO A 1 100 ? 5.691 -6.323 2.463 1.00 79.44 100 PRO A C 1
ATOM 780 O O . PRO A 1 100 ? 6.122 -6.739 1.389 1.00 79.44 100 PRO A O 1
ATOM 783 N N . VAL A 1 101 ? 4.731 -5.390 2.512 1.00 78.31 101 VAL A N 1
ATOM 784 C CA . VAL A 1 101 ? 4.111 -4.781 1.318 1.00 78.31 101 VAL A CA 1
ATOM 785 C C . VAL A 1 101 ? 5.116 -3.904 0.560 1.00 78.31 101 VAL A C 1
ATOM 787 O O . VAL A 1 101 ? 5.136 -3.890 -0.673 1.00 78.31 101 VAL A O 1
ATOM 790 N N . MET A 1 102 ? 5.999 -3.205 1.278 1.00 72.56 102 MET A N 1
ATOM 791 C CA . MET A 1 102 ? 7.085 -2.432 0.667 1.00 72.56 102 MET A CA 1
ATOM 792 C C . MET A 1 102 ? 8.142 -3.326 0.021 1.00 72.56 102 MET A C 1
ATOM 794 O O . MET A 1 102 ? 8.577 -3.037 -1.093 1.00 72.56 102 MET A O 1
ATOM 798 N N . ILE A 1 103 ? 8.505 -4.441 0.662 1.00 79.06 103 ILE A N 1
ATOM 799 C CA . ILE A 1 103 ? 9.410 -5.437 0.069 1.00 79.06 103 ILE A CA 1
ATOM 800 C C . ILE A 1 103 ? 8.809 -6.000 -1.227 1.00 79.06 103 ILE A C 1
ATOM 802 O O . ILE A 1 103 ? 9.493 -6.051 -2.249 1.00 79.06 103 ILE A O 1
ATOM 806 N N . LYS A 1 104 ? 7.513 -6.332 -1.226 1.00 78.31 104 LYS A N 1
ATOM 807 C CA . LYS A 1 104 ? 6.791 -6.779 -2.427 1.00 78.31 104 LYS A CA 1
ATOM 808 C C . LYS A 1 104 ? 6.834 -5.732 -3.544 1.00 78.31 104 LYS A C 1
ATOM 810 O O . LYS A 1 104 ? 7.154 -6.053 -4.684 1.00 78.31 104 LYS A O 1
ATOM 815 N N . SER A 1 105 ? 6.618 -4.462 -3.202 1.00 72.12 105 SER A N 1
ATOM 816 C CA . SER A 1 105 ? 6.673 -3.339 -4.152 1.00 72.12 105 SER A CA 1
ATOM 817 C C . SER A 1 105 ? 8.066 -3.155 -4.776 1.00 72.12 105 SER A C 1
ATOM 819 O O . SER A 1 105 ? 8.176 -2.793 -5.947 1.00 72.12 105 SER A O 1
ATOM 821 N N . ILE A 1 106 ? 9.138 -3.426 -4.022 1.00 77.19 106 ILE A N 1
ATOM 822 C CA . ILE A 1 106 ? 10.520 -3.425 -4.528 1.00 77.19 106 ILE A CA 1
ATOM 823 C C . ILE A 1 106 ? 10.728 -4.584 -5.509 1.00 77.19 106 ILE A C 1
ATOM 825 O O . ILE A 1 106 ? 11.195 -4.369 -6.627 1.00 77.19 106 ILE A O 1
ATOM 829 N N . ILE A 1 107 ? 10.331 -5.798 -5.122 1.00 78.25 107 ILE A N 1
ATOM 830 C CA . ILE A 1 107 ? 10.481 -7.020 -5.930 1.00 78.25 107 ILE A CA 1
ATOM 831 C C . ILE A 1 107 ? 9.691 -6.927 -7.239 1.00 78.25 107 ILE A C 1
ATOM 833 O O . ILE A 1 107 ? 10.191 -7.319 -8.293 1.00 78.25 107 ILE A O 1
ATOM 837 N N . GLU A 1 108 ? 8.485 -6.360 -7.208 1.00 74.94 108 GLU A N 1
ATOM 838 C CA . GLU A 1 108 ? 7.662 -6.159 -8.402 1.00 74.94 108 GLU A CA 1
ATOM 839 C C . GLU A 1 108 ? 8.301 -5.196 -9.410 1.00 74.94 108 GLU A C 1
ATOM 841 O O . GLU A 1 108 ? 8.159 -5.381 -10.627 1.00 74.94 108 GLU A O 1
ATOM 846 N N . ASN A 1 109 ? 9.035 -4.200 -8.912 1.00 68.62 109 ASN A N 1
ATOM 847 C CA . ASN A 1 109 ? 9.737 -3.232 -9.741 1.00 68.62 109 ASN A CA 1
ATOM 848 C C . ASN A 1 109 ? 11.142 -3.686 -10.142 1.00 68.62 109 ASN A C 1
ATOM 850 O O . ASN A 1 109 ? 11.662 -3.153 -11.111 1.00 68.62 109 ASN A O 1
ATOM 854 N N . MET A 1 110 ? 11.740 -4.702 -9.523 1.00 72.88 110 MET A N 1
ATOM 855 C CA . MET A 1 110 ? 13.011 -5.264 -9.987 1.00 72.88 110 MET A CA 1
ATOM 856 C C . MET A 1 110 ? 12.830 -6.237 -11.164 1.00 72.88 110 MET A C 1
ATOM 858 O O . MET A 1 110 ? 11.827 -6.940 -11.288 1.00 72.88 110 MET A O 1
ATOM 862 N N . SER A 1 111 ? 13.833 -6.321 -12.041 1.00 66.06 111 SER A N 1
ATOM 863 C CA . SER A 1 111 ? 13.925 -7.354 -13.081 1.00 66.06 111 SER A CA 1
ATOM 864 C C . SER A 1 111 ? 14.523 -8.647 -12.511 1.00 66.06 111 SER A C 1
ATOM 866 O O . SER A 1 111 ? 15.637 -9.028 -12.862 1.00 66.06 111 SER A O 1
ATOM 868 N N . LEU A 1 112 ? 13.805 -9.286 -11.585 1.00 72.75 112 LEU A N 1
ATOM 869 C CA . LEU A 1 112 ? 14.186 -10.573 -10.995 1.00 72.75 112 LEU A CA 1
ATOM 870 C C . LEU A 1 112 ? 13.560 -11.730 -11.775 1.00 72.75 112 LEU A C 1
ATOM 872 O O . LEU A 1 112 ? 12.359 -11.723 -12.041 1.00 72.75 112 LEU A O 1
ATOM 876 N N . SER A 1 113 ? 14.358 -12.749 -12.091 1.00 72.12 113 SER A N 1
ATOM 877 C CA . SER A 1 113 ? 13.881 -13.964 -12.769 1.00 72.12 113 SER A CA 1
ATOM 878 C C . SER A 1 113 ? 13.006 -14.846 -11.867 1.00 72.12 113 SER A C 1
ATOM 880 O O . SER A 1 113 ? 12.178 -15.598 -12.362 1.00 72.12 113 SER A O 1
ATOM 882 N N . ASN A 1 114 ? 13.166 -14.739 -10.546 1.00 76.19 114 ASN A N 1
ATOM 883 C CA . ASN A 1 114 ? 12.488 -15.530 -9.511 1.00 76.19 114 ASN A CA 1
ATOM 884 C C . ASN A 1 114 ? 11.417 -14.726 -8.744 1.00 76.19 114 ASN A C 1
ATOM 886 O O . ASN A 1 114 ? 11.155 -14.972 -7.566 1.00 76.19 114 ASN A O 1
ATOM 890 N N . ARG A 1 115 ? 10.811 -13.729 -9.400 1.00 77.75 115 ARG A N 1
ATOM 891 C CA . ARG A 1 115 ? 9.859 -12.791 -8.782 1.00 77.75 115 ARG A CA 1
ATOM 892 C C . ARG A 1 115 ? 8.671 -13.488 -8.115 1.00 77.75 115 ARG A C 1
ATOM 894 O O . ARG A 1 115 ? 8.268 -13.103 -7.021 1.00 77.75 115 ARG A O 1
ATOM 901 N N . ASP A 1 116 ? 8.130 -14.509 -8.768 1.00 74.12 116 ASP A N 1
ATOM 902 C CA . ASP A 1 116 ? 6.921 -15.195 -8.308 1.00 74.12 116 ASP A CA 1
ATOM 903 C C . ASP A 1 116 ? 7.187 -16.080 -7.084 1.00 74.12 116 ASP A C 1
ATOM 905 O O . ASP A 1 116 ? 6.377 -16.104 -6.159 1.00 74.12 116 ASP A O 1
ATOM 909 N N . GLU A 1 117 ? 8.355 -16.726 -7.014 1.00 76.50 117 GLU A N 1
ATOM 910 C CA . GLU A 1 117 ? 8.783 -17.489 -5.833 1.00 76.50 117 GLU A CA 1
ATOM 911 C C . GLU A 1 117 ? 8.998 -16.577 -4.619 1.00 76.50 117 GLU A C 1
ATOM 913 O O . GLU A 1 117 ? 8.560 -16.891 -3.511 1.00 76.50 117 GLU A O 1
ATOM 918 N N . LEU A 1 118 ? 9.624 -15.414 -4.827 1.00 74.69 118 LEU A N 1
ATOM 919 C CA . LEU A 1 118 ? 9.842 -14.431 -3.766 1.00 74.69 118 LEU A CA 1
ATOM 920 C C . LEU A 1 118 ? 8.529 -13.824 -3.257 1.00 74.69 118 LEU A C 1
ATOM 922 O O . LEU A 1 118 ? 8.353 -13.661 -2.049 1.00 74.69 118 LEU A O 1
ATOM 926 N N . ASN A 1 119 ? 7.585 -13.536 -4.155 1.00 77.44 119 ASN A N 1
ATOM 927 C CA . ASN A 1 119 ? 6.255 -13.067 -3.773 1.00 77.44 119 ASN A CA 1
ATOM 928 C C . ASN A 1 119 ? 5.475 -14.133 -2.995 1.00 77.44 119 ASN A C 1
ATOM 930 O O . ASN A 1 119 ? 4.840 -13.803 -1.996 1.00 77.44 119 ASN A O 1
ATOM 934 N N . ALA A 1 120 ? 5.559 -15.402 -3.403 1.00 78.12 120 ALA A N 1
ATOM 935 C CA . ALA A 1 120 ? 4.910 -16.504 -2.698 1.00 78.12 120 ALA A CA 1
ATOM 936 C C . ALA A 1 120 ? 5.467 -16.696 -1.279 1.00 78.12 120 ALA A C 1
ATOM 938 O O . ALA A 1 120 ? 4.700 -16.965 -0.354 1.00 78.12 120 ALA A O 1
ATOM 939 N N . LEU A 1 121 ? 6.780 -16.517 -1.094 1.00 74.88 121 LEU A N 1
ATOM 940 C CA . LEU A 1 121 ? 7.408 -16.564 0.225 1.00 74.88 121 LEU A CA 1
ATOM 941 C C . LEU A 1 121 ? 6.884 -15.439 1.124 1.00 74.88 121 LEU A C 1
ATOM 943 O O . LEU A 1 121 ? 6.485 -15.713 2.248 1.00 74.88 121 LEU A O 1
ATOM 947 N N . ILE A 1 122 ? 6.814 -14.202 0.617 1.00 77.62 122 ILE A N 1
ATOM 948 C CA . ILE A 1 122 ? 6.277 -13.053 1.368 1.00 77.62 122 ILE A CA 1
ATOM 949 C C . ILE A 1 122 ? 4.799 -13.255 1.707 1.00 77.62 122 ILE A C 1
ATOM 951 O O . ILE A 1 122 ? 4.390 -13.002 2.839 1.00 77.62 122 ILE A O 1
ATOM 955 N N . ASP A 1 123 ? 4.000 -13.744 0.759 1.00 75.19 123 ASP A N 1
ATOM 956 C CA . ASP A 1 123 ? 2.581 -14.018 0.981 1.00 75.19 123 ASP A CA 1
ATOM 957 C C . ASP A 1 123 ? 2.380 -15.149 2.011 1.00 75.19 123 ASP A C 1
ATOM 959 O O . ASP A 1 123 ? 1.407 -15.127 2.764 1.00 75.19 123 ASP A O 1
ATOM 963 N N . ALA A 1 124 ? 3.309 -16.110 2.105 1.00 70.88 124 ALA A N 1
ATOM 964 C CA . ALA A 1 124 ? 3.317 -17.122 3.161 1.00 70.88 124 ALA A CA 1
ATOM 965 C C . ALA A 1 124 ? 3.652 -16.526 4.537 1.00 70.88 124 ALA A C 1
ATOM 967 O O . ALA A 1 124 ? 3.027 -16.914 5.520 1.00 70.88 124 ALA A O 1
ATOM 968 N N . THR A 1 125 ? 4.563 -15.552 4.612 1.00 66.00 125 THR A N 1
ATOM 969 C CA . THR A 1 125 ? 4.882 -14.835 5.860 1.00 66.00 125 THR A CA 1
ATOM 970 C C . THR A 1 125 ? 3.787 -13.855 6.286 1.00 66.00 125 THR A C 1
ATOM 972 O O . THR A 1 125 ? 3.692 -13.521 7.462 1.00 66.00 125 THR A O 1
ATOM 975 N N . MET A 1 126 ? 2.960 -13.376 5.348 1.00 68.06 126 MET A N 1
ATOM 976 C CA . MET A 1 126 ? 1.804 -12.517 5.642 1.00 68.06 126 MET A CA 1
ATOM 977 C C . MET A 1 126 ? 0.545 -13.299 6.041 1.00 68.06 126 MET A C 1
ATOM 979 O O . MET A 1 126 ? -0.429 -12.685 6.484 1.00 68.06 126 MET A O 1
ATOM 983 N N . LYS A 1 127 ? 0.526 -14.632 5.900 1.00 66.50 127 LYS A N 1
ATOM 984 C CA . LYS A 1 127 ? -0.575 -15.441 6.431 1.00 66.50 127 LYS A CA 1
ATOM 985 C C . LYS A 1 127 ? -0.495 -15.443 7.961 1.00 66.50 127 LYS A C 1
ATOM 987 O O . LYS A 1 127 ? 0.549 -15.814 8.494 1.00 66.50 127 LYS A O 1
ATOM 992 N N . PRO A 1 128 ? -1.573 -15.062 8.671 1.00 58.84 128 PRO A N 1
ATOM 993 C CA . PRO A 1 128 ? -1.636 -15.228 10.114 1.00 58.84 128 PRO A CA 1
ATOM 994 C C . PRO A 1 128 ? -1.389 -16.695 10.455 1.00 58.84 128 PRO A C 1
ATOM 996 O O . PRO A 1 128 ? -1.984 -17.580 9.833 1.00 58.84 128 PRO A O 1
ATOM 999 N N . ASP A 1 129 ? -0.518 -16.954 11.427 1.00 68.81 129 ASP A N 1
ATOM 1000 C CA . ASP A 1 129 ? -0.293 -18.310 11.914 1.00 68.81 129 ASP A CA 1
ATOM 1001 C C . ASP A 1 129 ? -1.650 -18.879 12.386 1.00 68.81 129 ASP A C 1
ATOM 1003 O O . ASP A 1 129 ? -2.337 -18.212 13.169 1.00 68.81 129 ASP A O 1
ATOM 1007 N N . PRO A 1 130 ? -2.093 -20.073 11.947 1.00 60.94 130 PRO A N 1
ATOM 1008 C CA . PRO A 1 130 ? -3.414 -20.605 12.301 1.00 60.94 130 PRO A CA 1
ATOM 1009 C C . PRO A 1 130 ? -3.640 -20.685 13.817 1.00 60.94 130 PRO A C 1
ATOM 1011 O O . PRO A 1 130 ? -4.751 -20.471 14.304 1.00 60.94 130 PRO A O 1
ATOM 1014 N N . GLN A 1 131 ? -2.563 -20.924 14.573 1.00 63.66 131 GLN A N 1
ATOM 1015 C CA . GLN A 1 131 ? -2.571 -20.890 16.035 1.00 63.66 131 GLN A CA 1
ATOM 1016 C C . GLN A 1 131 ? -2.725 -19.474 16.600 1.00 63.66 131 GLN A C 1
ATOM 1018 O O . GLN A 1 131 ? -3.430 -19.300 17.590 1.00 63.66 131 GLN A O 1
ATOM 1023 N N . GLN A 1 132 ? -2.127 -18.454 15.977 1.00 59.41 132 GLN A N 1
ATOM 1024 C CA . GLN A 1 132 ? -2.332 -17.059 16.380 1.00 59.41 132 GLN A CA 1
ATOM 1025 C C . GLN A 1 132 ? -3.747 -16.587 16.063 1.00 59.41 132 GLN A C 1
ATOM 1027 O O . GLN A 1 132 ? -4.322 -15.831 16.838 1.00 59.41 132 GLN A O 1
ATOM 1032 N N . GLN A 1 133 ? -4.339 -17.065 14.970 1.00 64.38 133 GLN A N 1
ATOM 1033 C CA . GLN A 1 133 ? -5.707 -16.718 14.611 1.00 64.38 133 GLN A CA 1
ATOM 1034 C C . GLN A 1 133 ? -6.719 -17.349 15.578 1.00 64.38 133 GLN A C 1
ATOM 1036 O O . GLN A 1 133 ? -7.607 -16.653 16.061 1.00 64.38 133 GLN A O 1
ATOM 1041 N N . GLN A 1 134 ? -6.529 -18.618 15.960 1.00 70.19 134 GLN A N 1
ATOM 1042 C CA . GLN A 1 134 ? -7.323 -19.254 17.019 1.00 70.19 134 GLN A CA 1
ATOM 1043 C C . GLN A 1 134 ? -7.097 -18.618 18.394 1.00 70.19 134 GLN A C 1
ATOM 1045 O O . GLN A 1 134 ? -8.059 -18.437 19.134 1.00 70.19 134 GLN A O 1
ATOM 1050 N N . ALA A 1 135 ? -5.863 -18.235 18.735 1.00 71.62 135 ALA A N 1
ATOM 1051 C CA . ALA A 1 135 ? -5.573 -17.557 19.997 1.00 71.62 135 ALA A CA 1
ATOM 1052 C C . ALA A 1 135 ? -6.189 -16.151 20.056 1.00 71.62 135 ALA A C 1
ATOM 1054 O O . ALA A 1 135 ? -6.753 -15.778 21.081 1.00 71.62 135 ALA A O 1
ATOM 1055 N N . ALA A 1 136 ? -6.139 -15.394 18.957 1.00 71.50 136 ALA A N 1
ATOM 1056 C CA . ALA A 1 136 ? -6.766 -14.080 18.853 1.00 71.50 136 ALA A CA 1
ATOM 1057 C C . ALA A 1 136 ? -8.294 -14.179 18.933 1.00 71.50 136 ALA A C 1
ATOM 1059 O O . ALA A 1 136 ? -8.932 -13.358 19.586 1.00 71.50 136 ALA A O 1
ATOM 1060 N N . GLN A 1 137 ? -8.878 -15.209 18.319 1.00 78.06 137 GLN A N 1
ATOM 1061 C CA . GLN A 1 137 ? -10.317 -15.446 18.361 1.00 78.06 137 GLN A CA 1
ATOM 1062 C C . GLN A 1 137 ? -10.769 -15.896 19.757 1.00 78.06 137 GLN A C 1
ATOM 1064 O O . GLN A 1 137 ? -11.707 -15.328 20.302 1.00 78.06 137 GLN A O 1
ATOM 1069 N N . ALA A 1 138 ? -10.020 -16.794 20.402 1.00 76.62 138 ALA A N 1
ATOM 1070 C CA . ALA A 1 138 ? -10.262 -17.190 21.788 1.00 76.62 138 ALA A CA 1
ATOM 1071 C C . ALA A 1 138 ? -10.081 -16.026 22.779 1.00 76.62 138 ALA A C 1
ATOM 1073 O O . ALA A 1 138 ? -10.840 -15.914 23.738 1.00 76.62 138 ALA A O 1
ATOM 1074 N N . GLN A 1 139 ? -9.106 -15.136 22.558 1.00 76.25 139 GLN A N 1
ATOM 1075 C CA . GLN A 1 139 ? -8.945 -13.922 23.365 1.00 76.25 139 GLN A CA 1
ATOM 1076 C C . GLN A 1 139 ? -10.080 -12.924 23.141 1.00 76.25 139 GLN A C 1
ATOM 1078 O O . GLN A 1 139 ? -10.545 -12.326 24.109 1.00 76.25 139 GLN A O 1
ATOM 1083 N N . ALA A 1 140 ? -10.539 -12.753 21.901 1.00 79.19 140 ALA A N 1
ATOM 1084 C CA . ALA A 1 140 ? -11.682 -11.899 21.595 1.00 79.19 140 ALA A CA 1
ATOM 1085 C C . ALA A 1 140 ? -12.962 -12.428 22.259 1.00 79.19 140 ALA A C 1
ATOM 1087 O O . ALA A 1 140 ? -13.681 -11.661 22.900 1.00 79.19 140 ALA A O 1
ATOM 1088 N N . ASP A 1 141 ? -13.198 -13.738 22.192 1.00 79.62 141 ASP A N 1
ATOM 1089 C CA . ASP A 1 141 ? -14.343 -14.387 22.831 1.00 79.62 141 ASP A CA 1
ATOM 1090 C C . ASP A 1 141 ? -14.259 -14.308 24.363 1.00 79.62 141 ASP A C 1
ATOM 1092 O O . ASP A 1 141 ? -15.244 -13.977 25.024 1.00 79.62 141 ASP A O 1
ATOM 1096 N N . ALA A 1 142 ? -13.075 -14.525 24.947 1.00 77.75 142 ALA A N 1
ATOM 1097 C CA . ALA A 1 142 ? -12.859 -14.379 26.386 1.00 77.75 142 ALA A CA 1
ATOM 1098 C C . ALA A 1 142 ? -13.046 -12.927 26.859 1.00 77.75 142 ALA A C 1
ATOM 1100 O O . ALA A 1 142 ? -13.626 -12.696 27.921 1.00 77.75 142 ALA A O 1
ATOM 1101 N N . ALA A 1 143 ? -12.602 -11.942 26.072 1.00 79.81 143 ALA A N 1
ATOM 1102 C CA . ALA A 1 143 ? -12.796 -10.526 26.371 1.00 79.81 143 ALA A CA 1
ATOM 1103 C C . ALA A 1 143 ? -14.278 -10.129 26.297 1.00 79.81 143 ALA A C 1
ATOM 1105 O O . ALA A 1 143 ? -14.770 -9.454 27.202 1.00 79.81 143 ALA A O 1
ATOM 1106 N N . MET A 1 144 ? -15.007 -10.600 25.278 1.00 82.81 144 MET A N 1
ATOM 1107 C CA . MET A 1 144 ? -16.456 -10.403 25.183 1.00 82.81 144 MET A CA 1
ATOM 1108 C C . MET A 1 144 ? -17.190 -11.066 26.351 1.00 82.81 144 MET A C 1
ATOM 1110 O O . MET A 1 144 ? -18.050 -10.435 26.964 1.00 82.81 144 MET A O 1
ATOM 1114 N N . GLY A 1 145 ? -16.822 -12.297 26.718 1.00 82.50 145 GLY A N 1
ATOM 1115 C CA . GLY A 1 145 ? -17.401 -12.995 27.868 1.00 82.50 145 GLY A CA 1
ATOM 1116 C C . GLY A 1 145 ? -17.135 -12.280 29.197 1.00 82.50 145 GLY A C 1
ATOM 1117 O O . GLY A 1 145 ? -18.029 -12.164 30.038 1.00 82.50 145 GLY A O 1
ATOM 1118 N N . PHE A 1 146 ? -15.929 -11.736 29.378 1.00 83.19 146 PHE A N 1
ATOM 1119 C CA . PHE A 1 146 ? -15.577 -10.953 30.563 1.00 83.19 146 PHE A CA 1
ATOM 1120 C C . PHE A 1 146 ? -16.335 -9.622 30.620 1.00 83.19 146 PHE A C 1
ATOM 1122 O O . PHE A 1 146 ? -16.820 -9.230 31.682 1.00 83.19 146 PHE A O 1
ATOM 1129 N N . GLN A 1 147 ? -16.483 -8.944 29.479 1.00 82.62 147 GLN A N 1
ATOM 1130 C CA . GLN A 1 147 ? -17.255 -7.709 29.383 1.00 82.62 147 GLN A CA 1
ATOM 1131 C C . GLN A 1 147 ? -18.740 -7.961 29.671 1.00 82.62 147 GLN A C 1
ATOM 1133 O O . GLN A 1 147 ? -19.320 -7.248 30.485 1.00 82.62 147 GLN A O 1
ATOM 1138 N N . ALA A 1 148 ? -19.325 -9.020 29.102 1.00 82.31 148 ALA A N 1
ATOM 1139 C CA . ALA A 1 148 ? -20.698 -9.432 29.388 1.00 82.31 148 ALA A CA 1
ATOM 1140 C C . ALA A 1 148 ? -20.906 -9.766 30.875 1.00 82.31 148 ALA A C 1
ATOM 1142 O O . ALA A 1 148 ? -21.898 -9.349 31.467 1.00 82.31 148 ALA A O 1
ATOM 1143 N N . SER A 1 149 ? -19.944 -10.447 31.506 1.00 84.19 149 SER A N 1
ATOM 1144 C CA . SER A 1 149 ? -19.999 -10.757 32.941 1.00 84.19 149 SER A CA 1
ATOM 1145 C C . SER A 1 149 ? -19.931 -9.499 33.813 1.00 84.19 149 SER A C 1
ATOM 1147 O O . SER A 1 149 ? -20.663 -9.394 34.795 1.00 84.19 149 SER A O 1
ATOM 1149 N N . GLN A 1 150 ? -19.094 -8.517 33.455 1.00 82.12 150 GLN A N 1
ATOM 1150 C CA . GLN A 1 150 ? -19.071 -7.221 34.140 1.00 82.12 150 GLN A CA 1
ATOM 1151 C C . GLN A 1 150 ? -20.396 -6.474 33.981 1.00 82.12 150 GLN A C 1
ATOM 1153 O O . GLN A 1 150 ? -20.897 -5.916 34.954 1.00 82.12 150 GLN A O 1
ATOM 1158 N N . THR A 1 151 ? -20.978 -6.482 32.781 1.00 81.00 151 THR A N 1
ATOM 1159 C CA . THR A 1 151 ? -22.279 -5.856 32.534 1.00 81.00 151 THR A CA 1
ATOM 1160 C C . THR A 1 151 ? -23.379 -6.521 33.360 1.00 81.00 151 THR A C 1
ATOM 1162 O O . THR A 1 151 ? -24.101 -5.814 34.053 1.00 81.00 151 THR A O 1
ATOM 1165 N N . ALA A 1 152 ? -23.442 -7.854 33.391 1.00 82.50 152 ALA A N 1
ATOM 1166 C CA . ALA A 1 152 ? -24.412 -8.590 34.202 1.00 82.50 152 ALA A CA 1
ATOM 1167 C C . ALA A 1 152 ? -24.235 -8.336 35.711 1.00 82.50 152 ALA A C 1
ATOM 1169 O O . ALA A 1 152 ? -25.214 -8.210 36.443 1.00 82.50 152 ALA A O 1
ATOM 1170 N N . ALA A 1 153 ? -22.994 -8.214 36.194 1.00 83.00 153 ALA A N 1
ATOM 1171 C CA . ALA A 1 153 ? -22.728 -7.868 37.590 1.00 83.00 153 ALA A CA 1
ATOM 1172 C C . ALA A 1 153 ? -23.192 -6.441 37.935 1.00 83.00 153 ALA A C 1
ATOM 1174 O O . ALA A 1 153 ? -23.758 -6.222 39.006 1.00 83.00 153 ALA A O 1
ATOM 1175 N N . LEU A 1 154 ? -22.979 -5.476 37.033 1.00 84.25 154 LEU A N 1
ATOM 1176 C CA . LEU A 1 154 ? -23.465 -4.101 37.192 1.00 84.25 154 LEU A CA 1
ATOM 1177 C C . LEU A 1 154 ? -24.995 -4.028 37.150 1.00 84.25 154 LEU A C 1
ATOM 1179 O O . LEU A 1 154 ? -25.591 -3.278 37.920 1.00 84.25 154 LEU A O 1
ATOM 1183 N N . GLU A 1 155 ? -25.628 -4.826 36.295 1.00 80.62 155 GLU A N 1
ATOM 1184 C CA . GLU A 1 155 ? -27.084 -4.936 36.200 1.00 80.62 155 GLU A CA 1
ATOM 1185 C C . GLU A 1 155 ? -27.676 -5.550 37.476 1.00 80.62 155 GLU A C 1
ATOM 1187 O O . GLU A 1 155 ? -28.565 -4.960 38.083 1.00 80.62 155 GLU A O 1
ATOM 1192 N N . GLY A 1 156 ? -27.074 -6.621 38.004 1.00 83.81 156 GLY A N 1
ATOM 1193 C CA . GLY A 1 156 ? -27.459 -7.180 39.304 1.00 83.81 156 GLY A CA 1
ATOM 1194 C C . GLY A 1 156 ? -27.292 -6.193 40.471 1.00 83.81 156 GLY A C 1
ATOM 1195 O O . GLY A 1 156 ? -28.133 -6.141 41.369 1.00 83.81 156 GLY A O 1
ATOM 1196 N N . GLN A 1 157 ? -26.248 -5.355 40.457 1.00 81.62 157 GLN A N 1
ATOM 1197 C CA . GLN A 1 157 ? -26.089 -4.273 41.442 1.00 81.62 157 GLN A CA 1
ATOM 1198 C C . GLN A 1 157 ? -27.144 -3.169 41.287 1.00 81.62 157 GLN A C 1
ATOM 1200 O O . GLN A 1 157 ? -27.568 -2.573 42.289 1.00 81.62 157 GLN A O 1
ATOM 1205 N N . ALA A 1 158 ? -27.564 -2.878 40.054 1.00 78.56 158 ALA A N 1
ATOM 1206 C CA . ALA A 1 158 ? -28.634 -1.930 39.774 1.00 78.56 158 ALA A CA 1
ATOM 1207 C C . ALA A 1 158 ? -29.982 -2.461 40.284 1.00 78.56 158 ALA A C 1
ATOM 1209 O O . ALA A 1 158 ? -30.681 -1.733 40.993 1.00 78.56 158 ALA A O 1
ATOM 1210 N N . ASP A 1 159 ? -30.288 -3.734 40.037 1.00 80.44 159 ASP A N 1
ATOM 1211 C CA . ASP A 1 159 ? -31.507 -4.399 40.509 1.00 80.44 159 ASP A CA 1
ATOM 1212 C C . ASP A 1 159 ? -31.573 -4.452 42.035 1.00 80.44 159 ASP A C 1
ATOM 1214 O O . ASP A 1 159 ? -32.583 -4.083 42.640 1.00 80.44 159 ASP A O 1
ATOM 1218 N N . GLU A 1 160 ? -30.471 -4.820 42.693 1.00 83.25 160 GLU A N 1
ATOM 1219 C CA . GLU A 1 160 ? -30.393 -4.825 44.153 1.00 83.25 160 GLU A CA 1
ATOM 1220 C C . GLU A 1 160 ? -30.581 -3.409 44.727 1.00 83.25 160 GLU A C 1
ATOM 1222 O O . GLU A 1 160 ? -31.265 -3.205 45.734 1.00 83.25 160 GLU A O 1
ATOM 1227 N N . SER A 1 161 ? -30.017 -2.395 44.066 1.00 83.75 161 SER A N 1
ATOM 1228 C CA . SER A 1 161 ? -30.195 -0.996 44.461 1.00 83.75 161 SER A CA 1
ATOM 1229 C C . SER A 1 161 ? -31.631 -0.520 44.257 1.00 83.75 161 SER A C 1
ATOM 1231 O O . SER A 1 161 ? -32.158 0.205 45.104 1.00 83.75 161 SER A O 1
ATOM 1233 N N . GLN A 1 162 ? -32.302 -0.971 43.198 1.00 82.19 162 GLN A N 1
ATOM 1234 C CA . GLN A 1 162 ? -33.711 -0.682 42.963 1.00 82.19 162 GLN A CA 1
ATOM 1235 C C . GLN A 1 162 ? -34.609 -1.389 43.988 1.00 82.19 162 GLN A C 1
ATOM 1237 O O . GLN A 1 162 ? -35.540 -0.771 44.509 1.00 82.19 162 GLN A O 1
ATOM 1242 N N . ALA A 1 163 ? -34.314 -2.642 44.338 1.00 84.88 163 ALA A N 1
ATOM 1243 C CA . ALA A 1 163 ? -35.015 -3.378 45.387 1.00 84.88 163 ALA A CA 1
ATOM 1244 C C . ALA A 1 163 ? -34.852 -2.693 46.753 1.00 84.88 163 ALA A C 1
ATOM 1246 O O . ALA A 1 163 ? -35.840 -2.470 47.457 1.00 84.88 163 ALA A O 1
ATOM 1247 N N . ARG A 1 164 ? -33.632 -2.253 47.099 1.00 81.69 164 ARG A N 1
ATOM 1248 C CA . ARG A 1 164 ? -33.380 -1.432 48.295 1.00 81.69 164 ARG A CA 1
ATOM 1249 C C . ARG A 1 164 ? -34.167 -0.125 48.269 1.00 81.69 164 ARG A C 1
ATOM 1251 O O . ARG A 1 164 ? -34.782 0.220 49.273 1.00 81.69 164 ARG A O 1
ATOM 1258 N N . ALA A 1 165 ? -34.198 0.581 47.140 1.00 81.50 165 ALA A N 1
ATOM 1259 C CA . ALA A 1 165 ? -34.957 1.823 47.010 1.00 81.50 165 ALA A CA 1
ATOM 1260 C C . ALA A 1 165 ? -36.467 1.603 47.219 1.00 81.50 165 ALA A C 1
ATOM 1262 O O . ALA A 1 165 ? -37.104 2.375 47.936 1.00 81.50 165 ALA A O 1
ATOM 1263 N N . ARG A 1 166 ? -37.039 0.523 46.664 1.00 83.25 166 ARG A N 1
ATOM 1264 C CA . ARG A 1 166 ? -38.448 0.143 46.883 1.00 83.25 166 ARG A CA 1
ATOM 1265 C C . ARG A 1 166 ? -38.726 -0.235 48.337 1.00 83.25 166 ARG A C 1
ATOM 1267 O O . ARG A 1 166 ? -39.727 0.211 48.901 1.00 83.25 166 ARG A O 1
ATOM 1274 N N . LYS A 1 167 ? -37.825 -0.999 48.962 1.00 85.19 167 LYS A N 1
ATOM 1275 C CA . LYS A 1 167 ? -37.909 -1.354 50.384 1.00 85.19 167 LYS A CA 1
ATOM 1276 C C . LYS A 1 167 ? -37.918 -0.102 51.262 1.00 85.19 167 LYS A C 1
ATOM 1278 O O . LYS A 1 167 ? -38.854 0.079 52.032 1.00 85.19 167 LYS A O 1
ATOM 1283 N N . ILE A 1 168 ? -36.956 0.804 51.073 1.00 85.06 168 ILE A N 1
ATOM 1284 C CA . ILE A 1 168 ? -36.876 2.072 51.817 1.00 85.06 168 ILE A CA 1
ATOM 1285 C C . ILE A 1 168 ? -38.133 2.919 51.590 1.00 85.06 168 ILE A C 1
ATOM 1287 O O . ILE A 1 168 ? -38.672 3.483 52.540 1.00 85.06 168 ILE A O 1
ATOM 1291 N N . ALA A 1 169 ? -38.642 2.999 50.357 1.00 80.19 169 ALA A N 1
ATOM 1292 C CA . ALA A 1 169 ? -39.864 3.745 50.062 1.00 80.19 169 ALA A CA 1
ATOM 1293 C C . ALA A 1 169 ? -41.094 3.167 50.786 1.00 80.19 169 ALA A C 1
ATOM 1295 O O . ALA A 1 169 ? -41.936 3.922 51.272 1.00 80.19 169 ALA A O 1
ATOM 1296 N N . THR A 1 170 ? -41.183 1.840 50.889 1.00 80.38 170 THR A N 1
ATOM 1297 C CA . THR A 1 170 ? -42.268 1.140 51.591 1.00 80.38 170 THR A CA 1
ATOM 1298 C C . THR A 1 170 ? -42.155 1.318 53.103 1.00 80.38 170 THR A C 1
ATOM 1300 O O . THR A 1 170 ? -43.126 1.709 53.748 1.00 80.38 170 THR A O 1
ATOM 1303 N N . GLU A 1 171 ? -40.956 1.136 53.661 1.00 80.88 171 GLU A N 1
ATOM 1304 C CA . GLU A 1 171 ? -40.674 1.373 55.081 1.00 80.88 171 GLU A CA 1
ATOM 1305 C C . GLU A 1 171 ? -40.980 2.827 55.464 1.00 80.88 171 GLU A C 1
ATOM 1307 O O . GLU A 1 171 ? -41.680 3.077 56.441 1.00 80.88 171 GLU A O 1
ATOM 1312 N N . THR A 1 172 ? -40.579 3.795 54.634 1.00 82.12 172 THR A N 1
ATOM 1313 C CA . THR A 1 172 ? -40.855 5.223 54.863 1.00 82.12 172 THR A CA 1
ATOM 1314 C C . THR A 1 172 ? -42.358 5.523 54.930 1.00 82.12 172 THR A C 1
ATOM 1316 O O . THR A 1 172 ? -42.784 6.360 55.726 1.00 82.12 172 THR A O 1
ATOM 1319 N N . ARG A 1 173 ? -43.188 4.826 54.140 1.00 78.75 173 ARG A N 1
ATOM 1320 C CA . ARG A 1 173 ? -44.657 4.954 54.191 1.00 78.75 173 ARG A CA 1
ATOM 1321 C C . ARG A 1 173 ? -45.272 4.305 55.436 1.00 78.75 173 ARG A C 1
ATOM 1323 O O . ARG A 1 173 ? -46.332 4.750 55.872 1.00 78.75 173 ARG A O 1
ATOM 1330 N N . ALA A 1 174 ? -44.629 3.289 56.012 1.00 78.56 174 ALA A N 1
ATOM 1331 C CA . ALA A 1 174 ? -45.118 2.576 57.193 1.00 78.56 174 ALA A CA 1
ATOM 1332 C C . ALA A 1 174 ? -44.834 3.317 58.516 1.00 78.56 174 ALA A C 1
ATOM 1334 O O . ALA A 1 174 ? -45.662 3.263 59.427 1.00 78.56 174 ALA A O 1
ATOM 1335 N N . ILE A 1 175 ? -43.731 4.077 58.602 1.00 81.12 175 ILE A N 1
ATOM 1336 C CA . ILE A 1 175 ? -43.321 4.852 59.794 1.00 81.12 175 ILE A CA 1
ATOM 1337 C C . ILE A 1 175 ? -44.458 5.669 60.447 1.00 81.12 175 ILE A C 1
ATOM 1339 O O . ILE A 1 175 ? -44.652 5.537 61.658 1.00 81.12 175 ILE A O 1
ATOM 1343 N N . PRO A 1 176 ? -45.231 6.513 59.729 1.00 78.38 176 PRO A N 1
ATOM 1344 C CA . PRO A 1 176 ? -46.279 7.315 60.366 1.00 78.38 176 PRO A CA 1
ATOM 1345 C C . PRO A 1 176 ? -47.395 6.454 60.974 1.00 78.38 176 PRO A C 1
ATOM 1347 O O . PRO A 1 176 ? -47.902 6.782 62.045 1.00 78.38 176 PRO A O 1
ATOM 1350 N N . VAL A 1 177 ? -47.740 5.330 60.339 1.00 77.75 177 VAL A N 1
ATOM 1351 C CA . VAL A 1 177 ? -48.793 4.420 60.816 1.00 77.75 177 VAL A CA 1
ATOM 1352 C C . VAL A 1 177 ? -48.334 3.629 62.042 1.00 77.75 177 VAL A C 1
ATOM 1354 O O . VAL A 1 177 ? -49.141 3.356 62.934 1.00 77.75 177 VAL A O 1
ATOM 1357 N N . GLU A 1 178 ? -47.051 3.269 62.117 1.00 75.12 178 GLU A N 1
ATOM 1358 C CA . GLU A 1 178 ? -46.469 2.649 63.312 1.00 75.12 178 GLU A CA 1
ATOM 1359 C C . GLU A 1 178 ? -46.395 3.632 64.485 1.00 75.12 178 GLU A C 1
ATOM 1361 O O . GLU A 1 178 ? -46.861 3.307 65.577 1.00 75.12 178 GLU A O 1
ATOM 1366 N N . LEU A 1 179 ? -45.934 4.864 64.248 1.00 80.25 179 LEU A N 1
ATOM 1367 C CA . LEU A 1 179 ? -45.864 5.904 65.278 1.00 80.25 179 LEU A CA 1
ATOM 1368 C C . LEU A 1 179 ? -47.255 6.280 65.823 1.00 80.25 179 LEU A C 1
ATOM 1370 O O . LEU A 1 179 ? -47.417 6.496 67.026 1.00 80.25 179 LEU A O 1
ATOM 1374 N N . GLU A 1 180 ? -48.272 6.346 64.957 1.00 75.56 180 GLU A N 1
ATOM 1375 C CA . GLU A 1 180 ? -49.669 6.531 65.370 1.00 75.56 180 GLU A CA 1
ATOM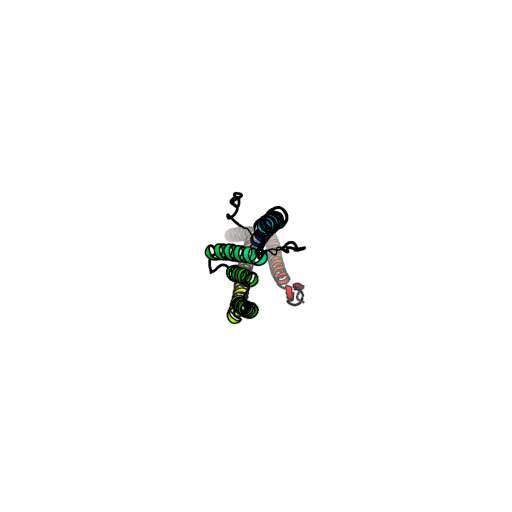 1376 C C . GLU A 1 180 ? -50.181 5.345 66.201 1.00 75.56 180 GLU A C 1
ATOM 1378 O O . GLU A 1 180 ? -50.825 5.553 67.232 1.00 75.56 180 GLU A O 1
ATOM 1383 N N . ASN A 1 181 ? -49.852 4.109 65.808 1.00 73.88 181 ASN A N 1
ATOM 1384 C CA . ASN A 1 181 ? -50.184 2.905 66.576 1.00 73.88 181 ASN A CA 1
ATOM 1385 C C . ASN A 1 181 ? -49.587 2.947 67.986 1.00 73.88 181 ASN A C 1
ATOM 1387 O O . ASN A 1 181 ? -50.289 2.682 68.961 1.00 73.88 181 ASN A O 1
ATOM 1391 N N . ASP A 1 182 ? -48.306 3.287 68.102 1.00 79.50 182 ASP A N 1
ATOM 1392 C CA . ASP A 1 182 ? -47.596 3.312 69.381 1.00 79.50 182 ASP A CA 1
ATOM 1393 C C . ASP A 1 182 ? -48.093 4.443 70.287 1.00 79.50 182 ASP A C 1
ATOM 1395 O O . ASP A 1 182 ? -48.244 4.257 71.500 1.00 79.50 182 ASP A O 1
ATOM 1399 N N . ARG A 1 183 ? -48.465 5.593 69.711 1.00 76.50 183 ARG A N 1
ATOM 1400 C CA . ARG A 1 183 ? -49.181 6.655 70.436 1.00 76.50 183 ARG A CA 1
ATOM 1401 C C . ARG A 1 183 ? -50.535 6.180 70.961 1.00 76.50 183 ARG A C 1
ATOM 1403 O O . ARG A 1 183 ? -50.862 6.428 72.115 1.00 76.50 183 ARG A O 1
ATOM 1410 N N . ILE A 1 184 ? -51.316 5.461 70.160 1.00 75.31 184 ILE A N 1
ATOM 1411 C CA . ILE A 1 184 ? -52.635 4.973 70.591 1.00 75.31 184 ILE A CA 1
ATOM 1412 C C . ILE A 1 184 ? -52.504 3.872 71.641 1.00 75.31 184 ILE A C 1
ATOM 1414 O O . ILE A 1 184 ? -53.240 3.883 72.625 1.00 75.31 184 ILE A O 1
ATOM 1418 N N . LYS A 1 185 ? -51.546 2.953 71.487 1.00 76.81 185 LYS A N 1
ATOM 1419 C CA . LYS A 1 185 ? -51.260 1.913 72.483 1.00 76.81 185 LYS A CA 1
ATOM 1420 C C . LYS A 1 185 ? -50.782 2.505 73.803 1.00 76.81 185 LYS A C 1
ATOM 1422 O O . LYS A 1 185 ? -51.253 2.069 74.851 1.00 76.81 185 LYS A O 1
ATOM 1427 N N . SER A 1 186 ? -49.886 3.493 73.770 1.00 75.44 186 SER A N 1
ATOM 1428 C CA . SER A 1 186 ? -49.414 4.159 74.989 1.00 75.44 186 SER A CA 1
ATOM 1429 C C . SER A 1 186 ? -50.551 4.901 75.692 1.00 75.44 186 SER A C 1
ATOM 1431 O O . SER A 1 186 ? -50.760 4.662 76.880 1.00 75.44 186 SER A O 1
ATOM 1433 N N . ILE A 1 187 ? -51.371 5.672 74.966 1.00 72.94 187 ILE A N 1
ATOM 1434 C CA . ILE A 1 187 ? -52.582 6.304 75.519 1.00 72.94 187 ILE A CA 1
ATOM 1435 C C . ILE A 1 187 ? -53.521 5.243 76.110 1.00 72.94 187 ILE A C 1
ATOM 1437 O O . ILE A 1 187 ? -53.876 5.329 77.279 1.00 72.94 187 ILE A O 1
ATOM 1441 N N . ALA A 1 188 ? -53.851 4.184 75.364 1.00 69.06 188 ALA A N 1
ATOM 1442 C CA . ALA A 1 188 ? -54.725 3.109 75.838 1.00 69.06 188 ALA A CA 1
ATOM 1443 C C . ALA A 1 188 ? -54.175 2.374 77.075 1.00 69.06 188 ALA A C 1
ATOM 1445 O O . ALA A 1 188 ? -54.954 1.884 77.892 1.00 69.06 188 ALA A O 1
ATOM 1446 N N . SER A 1 189 ? -52.850 2.280 77.219 1.00 71.06 189 SER A N 1
ATOM 1447 C CA . SER A 1 189 ? -52.199 1.680 78.388 1.00 71.06 189 SER A CA 1
ATOM 1448 C C . SER A 1 189 ? -52.235 2.594 79.618 1.00 71.06 189 SER A C 1
ATOM 1450 O O . SER A 1 189 ? -52.562 2.119 80.704 1.00 71.06 189 SER A O 1
ATOM 1452 N N . ILE A 1 190 ? -52.004 3.900 79.444 1.00 65.12 190 ILE A N 1
ATOM 1453 C CA . ILE A 1 190 ? -52.069 4.902 80.518 1.00 65.12 190 ILE A CA 1
ATOM 1454 C C . ILE A 1 190 ? -53.514 5.031 81.016 1.00 65.12 190 ILE A C 1
ATOM 1456 O O . ILE A 1 190 ? -53.766 4.928 82.212 1.00 65.12 190 ILE A O 1
ATOM 1460 N N . THR A 1 191 ? -54.489 5.118 80.108 1.00 59.09 191 THR A N 1
ATOM 1461 C CA . THR A 1 191 ? -55.916 5.212 80.469 1.00 59.09 191 THR A CA 1
ATOM 1462 C C . THR A 1 191 ? -56.506 3.892 80.996 1.00 59.09 191 THR A C 1
ATOM 1464 O O . THR A 1 191 ? -57.611 3.875 81.520 1.00 59.09 191 THR A O 1
ATOM 1467 N N . ARG A 1 192 ? -55.805 2.754 80.877 1.00 59.41 192 ARG A N 1
ATOM 1468 C CA . ARG A 1 192 ? -56.163 1.519 81.610 1.00 59.41 192 ARG A CA 1
ATOM 1469 C C . ARG A 1 192 ? -55.618 1.500 83.035 1.00 59.41 192 ARG A C 1
ATOM 1471 O O . ARG A 1 192 ? -56.225 0.853 83.883 1.00 59.41 192 ARG A O 1
ATOM 1478 N N . ALA A 1 193 ? -54.475 2.140 83.274 1.00 59.12 193 ALA A N 1
ATOM 1479 C CA . ALA A 1 193 ? -53.878 2.252 84.601 1.00 59.12 193 ALA A CA 1
ATOM 1480 C C . ALA A 1 193 ? -54.627 3.276 85.475 1.00 59.12 193 ALA A C 1
ATOM 1482 O O . ALA A 1 193 ? -54.725 3.096 86.687 1.00 59.12 193 ALA A O 1
ATOM 1483 N N . GLU A 1 194 ? -55.224 4.297 84.857 1.00 53.09 194 GLU A N 1
ATOM 1484 C CA . GLU A 1 194 ? -56.099 5.278 85.500 1.00 53.09 194 GLU A CA 1
ATOM 1485 C C . GLU A 1 194 ? -57.578 4.945 85.220 1.00 53.09 194 GLU A C 1
ATOM 1487 O O . GLU A 1 194 ? -58.124 5.400 84.228 1.00 53.09 194 GLU A O 1
ATOM 1492 N N . GLY A 1 195 ? -58.201 4.111 86.067 1.00 58.50 195 GLY A N 1
ATOM 1493 C CA . GLY A 1 195 ? -59.662 3.954 86.269 1.00 58.50 195 GLY A CA 1
ATOM 1494 C C . GLY A 1 195 ? -60.614 3.967 85.051 1.00 58.50 195 GLY A C 1
ATOM 1495 O O . GLY A 1 195 ? -60.834 5.001 84.441 1.00 58.50 195 GLY A O 1
ATOM 1496 N N . GLU A 1 196 ? -61.257 2.818 84.785 1.00 56.84 196 GLU A N 1
ATOM 1497 C CA . GLU A 1 196 ? -62.264 2.527 83.736 1.00 56.84 196 GLU A CA 1
ATOM 1498 C C . GLU A 1 196 ? -62.636 3.651 82.739 1.00 56.84 196 GLU A C 1
ATOM 1500 O O . GLU A 1 196 ? -63.422 4.552 83.022 1.00 56.84 196 GLU A O 1
ATOM 1505 N N . LEU A 1 197 ? -62.160 3.486 81.497 1.00 57.34 197 L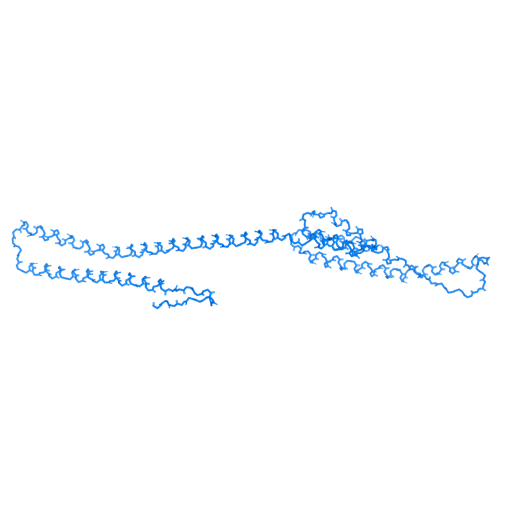EU A N 1
ATOM 1506 C CA . LEU A 1 197 ? -62.586 4.236 80.311 1.00 57.34 197 LEU A CA 1
ATOM 1507 C C . LEU A 1 197 ? -64.116 4.307 80.172 1.00 57.34 197 LEU A C 1
ATOM 1509 O O . LEU A 1 197 ? -64.781 3.276 80.020 1.00 57.34 197 LEU A O 1
ATOM 1513 N N . ASP A 1 198 ? -64.634 5.533 80.087 1.00 62.75 198 ASP A N 1
ATOM 1514 C CA . ASP A 1 198 ? -66.020 5.819 79.717 1.00 62.75 198 ASP A CA 1
ATOM 1515 C C . ASP A 1 198 ? -66.401 5.163 78.368 1.00 62.75 198 ASP A C 1
ATOM 1517 O O . ASP A 1 198 ? -65.567 4.998 77.464 1.00 62.75 198 ASP A O 1
ATOM 1521 N N . LYS A 1 199 ? -67.671 4.754 78.224 1.00 66.75 199 LYS A N 1
ATOM 1522 C CA . LYS A 1 199 ? -68.160 3.953 77.080 1.00 66.75 199 LYS A CA 1
ATOM 1523 C C . LYS A 1 199 ? -67.912 4.642 75.735 1.00 66.75 199 LYS A C 1
ATOM 1525 O O . LYS A 1 199 ? -67.543 3.967 74.770 1.00 66.75 199 LYS A O 1
ATOM 1530 N N . ASP A 1 200 ? -68.043 5.964 75.690 1.00 63.00 200 ASP A N 1
ATOM 1531 C CA . ASP A 1 200 ? -67.828 6.767 74.484 1.00 63.00 200 ASP A CA 1
ATOM 1532 C C . ASP A 1 200 ? -66.358 6.789 74.048 1.00 63.00 200 ASP A C 1
ATOM 1534 O O . ASP A 1 200 ? -66.046 6.684 72.858 1.00 63.00 200 ASP A O 1
ATOM 1538 N N . THR A 1 201 ? -65.428 6.852 75.001 1.00 62.97 201 THR A N 1
ATOM 1539 C CA . THR A 1 201 ? -63.984 6.829 74.722 1.00 62.97 201 THR A CA 1
ATOM 1540 C C . THR A 1 201 ? -63.546 5.450 74.235 1.00 62.97 201 THR A C 1
ATOM 1542 O O . THR A 1 201 ? -62.740 5.338 73.310 1.00 62.97 201 THR A O 1
ATOM 1545 N N . LYS A 1 202 ? -64.149 4.387 74.780 1.00 66.06 202 LYS A N 1
ATOM 1546 C CA . LYS A 1 202 ? -63.931 2.998 74.349 1.00 66.06 202 LYS A CA 1
ATOM 1547 C C . LYS A 1 202 ? -64.410 2.758 72.913 1.00 66.06 202 LYS A C 1
ATOM 1549 O O . LYS A 1 202 ? -63.732 2.073 72.148 1.00 66.06 202 LYS A O 1
ATOM 1554 N N . ALA A 1 203 ? -65.545 3.346 72.530 1.00 70.75 203 ALA A N 1
ATOM 1555 C CA . ALA A 1 203 ? -66.058 3.279 71.163 1.00 70.75 203 ALA A CA 1
ATOM 1556 C C . ALA A 1 203 ? -65.151 4.029 70.172 1.00 70.75 203 ALA A C 1
ATOM 1558 O O . ALA A 1 203 ? -64.809 3.482 69.125 1.00 70.75 203 ALA A O 1
ATOM 1559 N N . LYS A 1 204 ? -64.687 5.236 70.525 1.00 72.88 204 LYS A N 1
ATOM 1560 C CA . LYS A 1 204 ? -63.770 6.034 69.689 1.00 72.88 204 LYS A CA 1
ATOM 1561 C C . LYS A 1 204 ? -62.413 5.356 69.485 1.00 72.88 204 LYS A C 1
ATOM 1563 O O . LYS A 1 204 ? -61.919 5.328 68.362 1.00 72.88 204 LYS A O 1
ATOM 1568 N N . LEU A 1 205 ? -61.849 4.751 70.534 1.00 73.69 205 LEU A N 1
ATOM 1569 C CA . LEU A 1 205 ? -60.623 3.947 70.442 1.00 73.69 205 LEU A CA 1
ATOM 1570 C C . LEU A 1 205 ? -60.798 2.756 69.500 1.00 73.69 205 LEU A C 1
ATOM 1572 O O . LEU A 1 205 ? -59.944 2.518 68.654 1.00 73.69 205 LEU A O 1
ATOM 1576 N N . LYS A 1 206 ? -61.933 2.057 69.591 1.00 74.38 206 LYS A N 1
ATOM 1577 C CA . LYS A 1 206 ? -62.229 0.910 68.728 1.00 74.38 206 LYS A CA 1
ATOM 1578 C C . LYS A 1 206 ? -62.401 1.315 67.261 1.00 74.38 206 LYS A C 1
ATOM 1580 O O . LYS A 1 206 ? -61.944 0.599 66.379 1.00 74.38 206 LYS A O 1
ATOM 1585 N N . ILE A 1 207 ? -63.011 2.469 66.990 1.00 75.25 207 ILE A N 1
ATOM 1586 C CA . ILE A 1 207 ? -63.137 3.016 65.628 1.00 75.25 207 ILE A CA 1
ATOM 1587 C C . ILE A 1 207 ? -61.763 3.419 65.074 1.00 75.25 207 ILE A C 1
ATOM 1589 O O . ILE A 1 207 ? -61.447 3.088 63.933 1.00 75.25 207 ILE A O 1
ATOM 1593 N N . ALA A 1 208 ? -60.924 4.082 65.875 1.00 73.81 208 ALA A N 1
ATOM 1594 C CA . ALA A 1 208 ? -59.561 4.436 65.475 1.00 73.81 208 ALA A CA 1
ATOM 1595 C C . ALA A 1 208 ? -58.700 3.188 65.208 1.00 73.81 208 ALA A C 1
ATOM 1597 O O . ALA A 1 208 ? -57.969 3.138 64.223 1.00 73.81 208 ALA A O 1
ATOM 1598 N N . GLU A 1 209 ? -58.838 2.155 66.041 1.00 74.25 209 GLU A N 1
ATOM 1599 C CA . GLU A 1 209 ? -58.153 0.871 65.883 1.00 74.25 209 GLU A CA 1
ATOM 1600 C C . GLU A 1 209 ? -58.582 0.151 64.594 1.00 74.25 209 GLU A C 1
ATOM 1602 O O . GLU A 1 209 ? -57.731 -0.359 63.867 1.00 74.25 209 GLU A O 1
ATOM 1607 N N . VAL A 1 210 ? -59.877 0.171 64.254 1.00 77.94 210 VAL A N 1
ATOM 1608 C CA . VAL A 1 210 ? -60.393 -0.386 62.990 1.00 77.94 210 VAL A CA 1
ATOM 1609 C C . VAL A 1 210 ? -59.880 0.399 61.782 1.00 77.94 210 VAL A C 1
ATOM 1611 O O . VAL A 1 210 ? -59.350 -0.218 60.862 1.00 77.94 210 VAL A O 1
ATOM 1614 N N . MET A 1 211 ? -59.934 1.735 61.801 1.00 75.69 211 MET A N 1
ATOM 1615 C CA . MET A 1 211 ? -59.425 2.555 60.689 1.00 75.69 211 MET A CA 1
ATOM 1616 C C . MET A 1 211 ? -57.919 2.377 60.462 1.00 75.69 211 MET A C 1
ATOM 1618 O O . MET A 1 211 ? -57.444 2.383 59.327 1.00 75.69 211 MET A O 1
ATOM 1622 N N . ILE A 1 212 ? -57.143 2.191 61.529 1.00 74.94 212 ILE A N 1
ATOM 1623 C CA . ILE A 1 212 ? -55.710 1.896 61.418 1.00 74.94 212 ILE A CA 1
ATOM 1624 C C 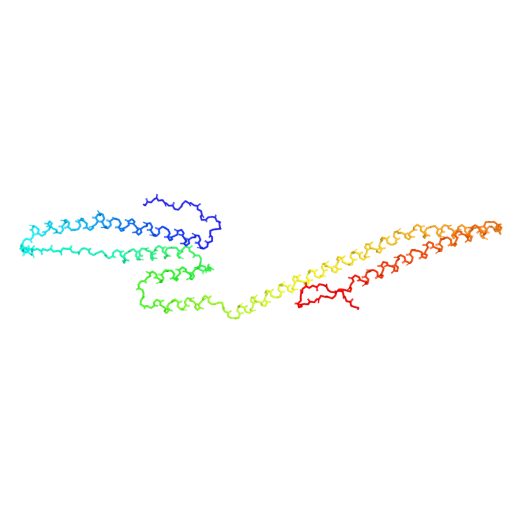. ILE A 1 212 ? -55.478 0.491 60.873 1.00 74.94 212 ILE A C 1
ATOM 1626 O O . ILE A 1 212 ? -54.548 0.282 60.095 1.00 74.94 212 ILE A O 1
ATOM 1630 N N . LYS A 1 213 ? -56.321 -0.472 61.252 1.00 78.56 213 LYS A N 1
ATOM 1631 C CA . LYS A 1 213 ? -56.261 -1.830 60.715 1.00 78.56 213 LYS A CA 1
ATOM 1632 C C . LYS A 1 213 ? -56.558 -1.844 59.216 1.00 78.56 213 LYS A C 1
ATOM 1634 O O . LYS A 1 213 ? -55.821 -2.486 58.481 1.00 78.56 213 LYS A O 1
ATOM 1639 N N . GLU A 1 214 ? -57.548 -1.081 58.759 1.00 73.81 214 GLU A N 1
ATOM 1640 C CA . GLU A 1 214 ? -57.843 -0.897 57.330 1.00 73.81 214 GLU A CA 1
ATOM 1641 C C . GLU A 1 214 ? -56.673 -0.244 56.581 1.00 73.81 214 GLU A C 1
ATOM 1643 O O . GLU A 1 214 ? -56.258 -0.740 55.536 1.00 73.81 214 GLU A O 1
ATOM 1648 N N . LYS A 1 215 ? -56.061 0.811 57.141 1.00 73.88 215 LYS A N 1
ATOM 1649 C CA . LYS A 1 215 ? -54.863 1.428 56.544 1.00 73.88 215 LYS A CA 1
ATOM 1650 C C . LYS A 1 215 ? -53.664 0.476 56.494 1.00 73.88 215 LYS A C 1
ATOM 1652 O O . LYS A 1 215 ? -52.931 0.497 55.510 1.00 73.88 215 LYS A O 1
ATOM 1657 N N . LYS A 1 216 ? -53.456 -0.354 57.524 1.00 72.75 216 LYS A N 1
ATOM 1658 C CA . LYS A 1 216 ? -52.403 -1.386 57.532 1.00 72.75 216 LYS A CA 1
ATOM 1659 C C . LYS A 1 216 ? -52.633 -2.432 56.450 1.00 72.75 216 LYS A C 1
ATOM 1661 O O . LYS A 1 216 ? -51.706 -2.713 55.704 1.00 72.75 216 LYS A O 1
ATOM 1666 N N . VAL A 1 217 ? -53.862 -2.931 56.321 1.00 74.50 217 VAL A N 1
ATOM 1667 C CA . VAL A 1 217 ? -54.225 -3.877 55.257 1.00 74.50 217 VAL A CA 1
ATOM 1668 C C . VAL A 1 217 ? -53.967 -3.260 53.880 1.00 74.50 217 VAL A C 1
ATOM 1670 O O . VAL A 1 217 ? -53.347 -3.910 53.053 1.00 74.50 217 VAL A O 1
ATOM 1673 N N . GLY A 1 218 ? -54.309 -1.986 53.660 1.00 73.19 218 GLY A N 1
ATOM 1674 C CA . GLY A 1 218 ? -54.004 -1.305 52.395 1.00 73.19 218 GLY A CA 1
ATOM 1675 C C . GLY A 1 218 ? -52.502 -1.140 52.104 1.00 73.19 218 GLY A C 1
ATOM 1676 O O . GLY A 1 218 ? -52.093 -1.181 50.945 1.00 73.19 218 GLY A O 1
ATOM 1677 N N . ILE A 1 219 ? -51.660 -0.976 53.132 1.00 70.44 219 ILE A N 1
ATOM 1678 C CA . ILE A 1 219 ? -50.194 -0.936 52.975 1.00 70.44 219 ILE A CA 1
ATOM 1679 C C . ILE A 1 219 ? -49.639 -2.336 52.679 1.00 70.44 219 ILE A C 1
ATOM 1681 O O . ILE A 1 219 ? -48.768 -2.470 51.821 1.00 70.44 219 ILE A O 1
ATOM 1685 N N . ASP A 1 220 ? -50.157 -3.370 53.343 1.00 70.69 220 ASP A N 1
ATOM 1686 C CA . ASP A 1 220 ? -49.778 -4.762 53.092 1.00 70.69 220 ASP A CA 1
ATOM 1687 C C . ASP A 1 220 ? -50.215 -5.221 51.692 1.00 70.69 220 ASP A C 1
ATOM 1689 O O . ASP A 1 220 ? -49.434 -5.851 50.984 1.00 70.69 220 ASP A O 1
ATOM 1693 N N . GLU A 1 221 ? -51.410 -4.839 51.240 1.00 68.06 221 GLU A N 1
ATOM 1694 C CA . GLU A 1 221 ? -51.886 -5.077 49.873 1.00 68.06 221 GLU A CA 1
ATOM 1695 C C . GLU A 1 221 ? -51.022 -4.346 48.840 1.00 68.06 221 GLU A C 1
ATOM 1697 O O . GLU A 1 221 ? -50.615 -4.946 47.847 1.00 68.06 221 GLU A O 1
ATOM 1702 N N . ALA A 1 222 ? -50.663 -3.080 49.082 1.00 64.12 222 ALA A N 1
ATOM 1703 C CA . ALA A 1 222 ? -49.754 -2.345 48.203 1.00 64.12 222 ALA A CA 1
ATOM 1704 C C . ALA A 1 222 ? -48.359 -2.993 48.133 1.00 64.12 222 ALA A C 1
ATOM 1706 O O . ALA A 1 222 ? -47.755 -3.020 47.062 1.00 64.12 222 ALA A O 1
ATOM 1707 N N . ARG A 1 223 ? -47.868 -3.557 49.245 1.00 66.75 223 ARG A N 1
ATOM 1708 C CA . ARG A 1 223 ? -46.602 -4.302 49.300 1.00 66.75 223 ARG A CA 1
ATOM 1709 C C . ARG A 1 223 ? -46.671 -5.603 48.498 1.00 66.75 223 ARG A C 1
ATOM 1711 O O . ARG A 1 223 ? -45.758 -5.876 47.727 1.00 66.75 223 ARG A O 1
ATOM 1718 N N . VAL A 1 224 ? -47.761 -6.361 48.626 1.00 66.19 224 VAL A N 1
ATOM 1719 C CA . VAL A 1 224 ? -47.982 -7.607 47.870 1.00 66.19 224 VAL A CA 1
ATOM 1720 C C . VAL A 1 224 ? -48.139 -7.334 46.369 1.00 66.19 224 VAL A C 1
ATOM 1722 O O . VAL A 1 224 ? -47.627 -8.096 45.554 1.00 66.19 224 VAL A O 1
ATOM 1725 N N . ILE A 1 225 ? -48.791 -6.233 45.982 1.00 64.62 225 ILE A N 1
ATOM 1726 C CA . ILE A 1 225 ? -48.928 -5.833 44.571 1.00 64.62 225 ILE A CA 1
ATOM 1727 C C . ILE A 1 225 ? -47.576 -5.405 43.981 1.00 64.62 225 ILE A C 1
ATOM 1729 O O . ILE A 1 225 ? -47.274 -5.761 42.842 1.00 64.62 225 ILE A O 1
ATOM 1733 N N . ASP A 1 226 ? -46.750 -4.668 44.730 1.00 58.62 226 ASP A N 1
ATOM 1734 C CA . ASP A 1 226 ? -45.404 -4.301 44.271 1.00 58.62 226 ASP A CA 1
ATOM 1735 C C . ASP A 1 226 ? -44.469 -5.522 44.184 1.00 58.62 226 ASP A C 1
ATOM 1737 O O . ASP A 1 226 ? -43.672 -5.586 43.249 1.00 58.62 226 ASP A O 1
ATOM 1741 N N . GLU A 1 227 ? -44.590 -6.504 45.088 1.00 58.69 227 GLU A N 1
ATOM 1742 C CA . GLU A 1 227 ? -43.879 -7.794 45.017 1.00 58.69 227 GLU A CA 1
ATOM 1743 C C . GLU A 1 227 ? -44.329 -8.607 43.781 1.00 58.69 227 GLU A C 1
ATOM 1745 O O . GLU A 1 227 ? -43.493 -8.989 42.962 1.00 58.69 227 GLU A O 1
ATOM 1750 N N . ALA A 1 228 ? -45.638 -8.745 43.539 1.00 57.53 228 ALA A N 1
ATOM 1751 C CA . ALA A 1 228 ? -46.176 -9.453 42.368 1.00 57.53 228 ALA A CA 1
ATOM 1752 C C . ALA A 1 228 ? -45.819 -8.788 41.021 1.00 57.53 228 ALA A C 1
ATOM 1754 O O . ALA A 1 228 ? -45.647 -9.459 40.003 1.00 57.53 228 ALA A O 1
ATOM 1755 N N . ARG A 1 229 ? -45.677 -7.457 40.997 1.00 53.03 229 ARG A N 1
ATOM 1756 C CA . ARG A 1 229 ? -45.297 -6.691 39.799 1.00 53.03 229 ARG A CA 1
ATOM 1757 C C . ARG A 1 229 ? -43.798 -6.777 39.484 1.00 53.03 229 ARG A C 1
ATOM 1759 O O . ARG A 1 229 ? -43.409 -6.531 38.343 1.00 53.03 229 ARG A O 1
ATOM 1766 N N . VAL A 1 230 ? -42.953 -7.089 40.470 1.00 53.34 230 VAL A N 1
ATOM 1767 C CA . VAL A 1 230 ? -41.533 -7.417 40.244 1.00 53.34 230 VAL A CA 1
ATOM 1768 C C . VAL A 1 230 ? -41.409 -8.820 39.653 1.00 53.34 230 VAL A C 1
ATOM 1770 O O . VAL A 1 230 ? -40.663 -8.990 38.690 1.00 53.34 230 VAL A O 1
ATOM 1773 N N . ASP A 1 231 ? -42.210 -9.773 40.132 1.00 50.72 231 ASP A N 1
ATOM 1774 C CA . ASP A 1 231 ? -42.241 -11.132 39.583 1.00 50.72 231 ASP A CA 1
ATOM 1775 C C . ASP A 1 231 ? -42.727 -11.150 38.122 1.00 50.72 231 ASP A C 1
ATOM 1777 O O . ASP A 1 231 ? -42.096 -11.787 37.285 1.00 50.72 231 ASP A O 1
ATOM 1781 N N . GLU A 1 232 ? -43.757 -10.374 37.751 1.00 50.00 232 GLU A N 1
ATOM 1782 C CA . GLU A 1 232 ? -44.196 -10.244 36.344 1.00 50.00 232 GLU A CA 1
ATOM 1783 C C . GLU A 1 232 ? -43.145 -9.606 35.413 1.00 50.00 232 GLU A C 1
ATOM 1785 O O . GLU A 1 232 ? -43.147 -9.865 34.207 1.00 50.00 232 GLU A O 1
ATOM 1790 N N . ALA A 1 233 ? -42.252 -8.757 35.935 1.00 48.59 233 ALA A N 1
ATOM 1791 C CA . ALA A 1 233 ? -41.222 -8.089 35.137 1.00 48.59 233 ALA A CA 1
ATOM 1792 C C . ALA A 1 233 ? -39.996 -8.981 34.862 1.00 48.59 233 ALA A C 1
ATOM 1794 O O . ALA A 1 233 ? -39.280 -8.726 33.895 1.00 48.59 233 ALA A O 1
ATOM 1795 N N . MET A 1 234 ? -39.781 -10.036 35.658 1.00 47.69 234 MET A N 1
ATOM 1796 C CA . MET A 1 234 ? -38.703 -11.017 35.458 1.00 47.69 234 MET A CA 1
ATOM 1797 C C . MET A 1 234 ? -39.047 -12.131 34.451 1.00 47.69 234 MET A C 1
ATOM 1799 O O . MET A 1 234 ? -38.161 -12.892 34.069 1.00 47.69 234 MET A O 1
ATOM 1803 N N . VAL A 1 235 ? -40.292 -12.226 33.965 1.00 51.91 235 VAL A N 1
ATOM 1804 C CA . VAL A 1 235 ? -40.735 -13.278 33.023 1.00 51.91 235 VAL A CA 1
ATOM 1805 C C . VAL A 1 235 ? -40.591 -12.824 31.560 1.00 51.91 235 VAL A C 1
ATOM 1807 O O . VAL A 1 235 ? -41.550 -12.773 30.784 1.00 51.91 235 VAL A O 1
ATOM 1810 N N . PHE A 1 236 ? -39.373 -12.469 31.158 1.00 55.78 236 PHE A N 1
ATOM 1811 C CA . PHE A 1 236 ? -39.013 -12.306 29.748 1.00 55.78 236 PHE A CA 1
ATOM 1812 C C . PHE A 1 236 ? -37.812 -13.188 29.429 1.00 55.78 236 PHE A C 1
ATOM 1814 O O . PHE A 1 236 ? -36.682 -12.862 29.782 1.00 55.78 236 PHE A O 1
ATOM 1821 N N . ASP A 1 237 ? -38.063 -14.294 28.729 1.00 55.41 237 ASP A N 1
ATOM 1822 C CA . ASP A 1 237 ? -36.996 -15.164 28.249 1.00 55.41 237 ASP A CA 1
ATOM 1823 C C . ASP A 1 237 ? -36.382 -14.582 26.971 1.00 55.41 237 ASP A C 1
ATOM 1825 O O . ASP A 1 237 ? -37.068 -14.189 26.016 1.00 55.41 237 ASP A O 1
ATOM 1829 N N . TYR A 1 238 ? -35.054 -14.535 26.955 1.00 53.22 238 TYR A N 1
ATOM 1830 C CA . TYR A 1 238 ? -34.270 -14.127 25.799 1.00 53.22 238 TYR A CA 1
ATOM 1831 C C . TYR A 1 238 ? -34.233 -15.258 24.763 1.00 53.22 238 TYR A C 1
ATOM 1833 O O . TYR A 1 238 ? -33.730 -16.346 25.043 1.00 53.22 238 TYR A O 1
ATOM 1841 N N . ASN A 1 239 ? -34.740 -15.005 23.548 1.00 59.12 239 ASN A N 1
ATOM 1842 C CA . ASN A 1 239 ? -34.670 -15.962 22.442 1.00 59.12 239 ASN A CA 1
ATOM 1843 C C . ASN A 1 239 ? -33.405 -15.727 21.583 1.00 59.12 239 ASN A C 1
ATOM 1845 O O . ASN A 1 239 ? -33.378 -14.774 20.791 1.00 59.12 239 ASN A O 1
ATOM 1849 N N . PRO A 1 240 ? -32.386 -16.607 21.652 1.00 53.16 240 PRO A N 1
ATOM 1850 C CA . PRO A 1 240 ? -31.123 -16.427 20.934 1.00 53.16 240 PRO A CA 1
ATOM 1851 C C . PRO A 1 240 ? -31.238 -16.591 19.408 1.00 53.16 240 PRO A C 1
ATOM 1853 O O . PRO A 1 240 ? -30.297 -16.255 18.695 1.00 53.16 240 PRO A O 1
ATOM 1856 N N . ALA A 1 241 ? -32.368 -17.077 18.878 1.00 58.28 241 ALA A N 1
ATOM 1857 C CA . ALA A 1 241 ? -32.567 -17.251 17.436 1.00 58.28 241 ALA A CA 1
ATOM 1858 C C . ALA A 1 241 ? -33.084 -15.988 16.722 1.00 58.28 241 ALA A C 1
ATOM 1860 O O . ALA A 1 241 ? -32.895 -15.845 15.516 1.00 58.28 241 ALA A O 1
ATOM 1861 N N . THR A 1 242 ? -33.753 -15.080 17.441 1.00 63.66 242 THR A N 1
ATOM 1862 C CA . THR A 1 242 ? -34.409 -13.896 16.850 1.00 63.66 242 THR A CA 1
ATOM 1863 C C . THR A 1 242 ? -34.005 -12.575 17.501 1.00 63.66 242 THR A C 1
ATOM 1865 O O . THR A 1 242 ? -34.405 -11.523 17.011 1.00 63.66 242 THR A O 1
ATOM 1868 N N . GLY A 1 243 ? -33.236 -12.602 18.597 1.00 61.25 243 GLY A N 1
ATOM 1869 C CA . GLY A 1 243 ? -32.750 -11.399 19.284 1.00 61.25 243 GLY A CA 1
ATOM 1870 C C . GLY A 1 243 ? -33.845 -10.557 19.953 1.00 61.25 243 GLY A C 1
ATOM 1871 O O . GLY A 1 243 ? -33.625 -9.379 20.220 1.00 61.25 243 GLY A O 1
ATOM 1872 N N . ALA A 1 244 ? -35.023 -11.134 20.207 1.00 59.06 244 ALA A N 1
ATOM 1873 C CA . ALA A 1 244 ? -36.177 -10.444 20.783 1.00 59.06 244 ALA A CA 1
ATOM 1874 C C . ALA A 1 244 ? -36.540 -11.022 22.161 1.00 59.06 244 ALA A C 1
ATOM 1876 O O . ALA A 1 244 ? -36.487 -12.237 22.357 1.00 59.06 244 ALA A O 1
ATOM 1877 N N . LEU A 1 245 ? -36.939 -10.146 23.091 1.00 55.44 245 LEU A N 1
ATOM 1878 C CA . LEU A 1 245 ? -37.488 -10.517 24.399 1.00 55.44 245 LEU A CA 1
ATOM 1879 C C . LEU A 1 245 ? -38.938 -10.985 24.225 1.00 55.44 245 LEU A C 1
ATOM 1881 O O . LEU A 1 245 ? -39.771 -10.240 23.704 1.00 55.44 245 LEU A O 1
ATOM 1885 N N . VAL A 1 246 ? -39.248 -12.211 24.649 1.00 58.75 246 VAL A N 1
ATOM 1886 C CA . VAL A 1 246 ? -40.597 -12.791 24.549 1.00 58.75 246 VAL A CA 1
ATOM 1887 C C . VAL A 1 246 ? -41.158 -12.979 25.957 1.00 58.75 246 VAL A C 1
ATOM 1889 O O . VAL A 1 246 ? -40.464 -13.497 26.827 1.00 58.75 246 VAL A O 1
ATOM 1892 N N . ARG A 1 247 ? -42.412 -12.557 26.192 1.00 50.62 247 ARG A N 1
ATOM 1893 C CA . ARG A 1 247 ? -43.116 -12.820 27.462 1.00 50.62 247 ARG A CA 1
ATOM 1894 C C . ARG A 1 247 ? -43.150 -14.328 27.706 1.00 50.62 247 ARG A C 1
ATOM 1896 O O . ARG A 1 247 ? -43.728 -15.051 26.889 1.00 50.62 247 ARG A O 1
ATOM 1903 N N . GLY A 1 248 ? -42.552 -14.781 28.806 1.00 57.78 248 GLY A N 1
ATOM 1904 C CA . GLY A 1 248 ? -42.711 -16.159 29.263 1.00 57.78 248 GLY A CA 1
ATOM 1905 C C . GLY A 1 248 ? -44.174 -16.413 29.636 1.00 57.78 248 GLY A C 1
ATOM 1906 O O . GLY A 1 248 ? -44.894 -15.497 30.040 1.00 57.78 248 GLY A O 1
ATOM 1907 N N . ARG A 1 249 ? -44.633 -17.635 29.373 1.00 43.28 249 ARG A N 1
ATOM 1908 C CA . ARG A 1 249 ? -46.010 -18.073 29.617 1.00 43.28 249 ARG A CA 1
ATOM 1909 C C . ARG A 1 249 ? -46.221 -18.464 31.070 1.00 43.28 249 ARG A C 1
ATOM 1911 O O . ARG A 1 249 ? -45.289 -19.084 31.623 1.00 43.28 249 ARG A O 1
#